Protein AF-A0A3D2RM19-F1 (afdb_monomer)

Mean predicted aligned error: 6.22 Å

Secondary structure (DSSP, 8-state):
--SS-GGGHHHHHHHHHHHHHHHHHHHHHHHHHHHHHHHHHHHHHHHHHHHHHHHHHHHHHS---PPPPPPPPPGGGTGGGGSTTSHHHHHHHHHHHHHHHHHHHHHHHHHHHHHHHH--HHHHHHHHHHHHHHHHHHHHHHHHHHHHH-SHHHHHHHHHHHHHHHHHHHHSTT-HHHHHHHHHHHHHHHHHHHHHHHHHHHHH--GGGHHHHHHHHHHHHHHHHHHHHHHHHHHHTT-TTHHHHHHHHHHHHHHHHHHHHHHHHH-

Solvent-accessible surface area (backbone atoms only — not comparable to full-atom values): 13220 Å² total; per-residue (Å²): 134,76,95,62,60,88,70,45,50,22,43,52,40,15,57,63,51,33,59,57,33,45,50,51,15,56,49,24,60,56,45,14,58,37,35,70,75,62,31,63,67,53,42,49,52,51,52,51,54,53,50,49,52,51,52,54,48,46,71,73,67,56,76,89,71,81,76,74,79,81,76,74,81,67,87,62,68,76,69,52,68,59,55,65,71,34,68,68,48,42,26,52,46,36,44,44,23,30,41,28,22,29,50,21,15,47,71,50,48,50,47,52,53,45,26,75,75,66,78,33,52,40,59,34,20,43,48,52,14,54,18,27,48,52,14,39,54,38,15,46,50,41,8,48,43,32,46,75,75,43,52,65,64,56,44,48,51,22,30,47,50,29,20,51,17,20,47,41,32,32,77,27,58,89,34,70,67,36,42,49,56,22,47,29,44,30,39,24,18,52,44,25,38,55,28,47,44,69,58,52,47,62,75,69,43,51,86,90,43,38,69,57,52,54,53,49,50,50,51,40,35,54,51,13,32,51,50,8,33,57,50,16,60,60,32,39,76,78,37,78,33,49,36,23,50,55,19,21,54,29,14,47,51,15,30,51,25,44,49,55,51,51,55,72,68,76,111

Structure (mmCIF, N/CA/C/O backbone):
data_AF-A0A3D2RM19-F1
#
_entry.id   AF-A0A3D2RM19-F1
#
loop_
_atom_site.group_PDB
_atom_site.id
_atom_site.type_symbol
_atom_site.label_atom_id
_atom_site.label_alt_id
_atom_site.label_comp_id
_atom_site.label_asym_id
_atom_site.label_entity_id
_atom_site.label_seq_id
_atom_site.pdbx_PDB_ins_code
_atom_site.Cartn_x
_atom_site.Cartn_y
_atom_site.Cartn_z
_atom_site.occupancy
_atom_site.B_iso_or_equiv
_atom_site.auth_seq_id
_atom_site.auth_comp_id
_atom_site.auth_asym_id
_atom_site.auth_atom_id
_atom_site.pdbx_PDB_model_num
ATOM 1 N N . MET A 1 1 ? -1.194 6.075 30.162 1.00 34.72 1 MET A N 1
ATOM 2 C CA . MET A 1 1 ? -0.914 7.393 29.550 1.00 34.72 1 MET A CA 1
ATOM 3 C C . MET A 1 1 ? -1.437 7.401 28.118 1.00 34.72 1 MET A C 1
ATOM 5 O O . MET A 1 1 ? -0.942 6.634 27.306 1.00 34.72 1 MET A O 1
ATOM 9 N N . ARG A 1 2 ? -2.459 8.206 27.794 1.00 44.84 2 ARG A N 1
ATOM 10 C CA . ARG A 1 2 ? -2.836 8.461 26.392 1.00 44.84 2 ARG A CA 1
ATOM 11 C C . ARG A 1 2 ? -2.028 9.670 25.929 1.00 44.84 2 ARG A C 1
ATOM 13 O O . ARG A 1 2 ? -2.387 10.786 26.271 1.00 44.84 2 ARG A O 1
ATOM 20 N N . ALA A 1 3 ? -0.931 9.442 25.208 1.00 56.91 3 ALA A N 1
ATOM 21 C CA . ALA A 1 3 ? -0.056 10.515 24.719 1.00 56.91 3 ALA A CA 1
ATOM 22 C C . ALA A 1 3 ? -0.774 11.505 23.772 1.00 56.91 3 ALA A C 1
ATOM 24 O O . ALA A 1 3 ? -0.293 12.611 23.560 1.00 56.91 3 ALA A O 1
ATOM 25 N N . VAL A 1 4 ? -1.940 11.127 23.226 1.00 63.09 4 VAL A N 1
ATOM 26 C CA . VAL A 1 4 ? -2.771 11.956 22.344 1.00 63.09 4 VAL A CA 1
ATOM 27 C C . VAL A 1 4 ? -4.253 11.763 22.688 1.00 63.09 4 VAL A C 1
ATOM 29 O O . VAL A 1 4 ? -4.698 10.647 22.973 1.00 63.09 4 VAL A O 1
ATOM 32 N N . GLY A 1 5 ? -5.033 12.849 22.662 1.00 68.19 5 GLY A N 1
ATOM 33 C CA . GLY A 1 5 ? -6.480 12.808 22.889 1.00 68.19 5 GLY A CA 1
ATOM 34 C C . GLY A 1 5 ? -7.226 11.990 21.816 1.00 68.19 5 GLY A C 1
ATOM 35 O O . GLY A 1 5 ? -6.829 12.021 20.651 1.00 68.19 5 GLY A O 1
ATOM 36 N N . PRO A 1 6 ? -8.344 11.304 22.144 1.00 67.81 6 PRO A N 1
ATOM 37 C CA . PRO A 1 6 ? -9.064 10.440 21.196 1.00 67.81 6 PRO A CA 1
ATOM 38 C C . PRO A 1 6 ? -9.511 11.120 19.891 1.00 67.81 6 PRO A C 1
ATOM 40 O O . PRO A 1 6 ? -9.674 10.455 18.873 1.00 67.81 6 PRO A O 1
ATOM 43 N N . LYS A 1 7 ? -9.687 12.446 19.917 1.00 73.94 7 LYS A N 1
ATOM 44 C CA . LYS A 1 7 ? -10.097 13.267 18.767 1.00 73.94 7 LYS A CA 1
ATOM 45 C C . LYS A 1 7 ? -8.972 13.564 17.762 1.00 73.94 7 LYS A C 1
ATOM 47 O O . LYS A 1 7 ? -9.259 14.141 16.727 1.00 73.94 7 LYS A O 1
ATOM 52 N N . LEU A 1 8 ? -7.717 13.228 18.075 1.00 81.19 8 LEU A N 1
ATOM 53 C CA . LEU A 1 8 ? -6.537 13.556 17.256 1.00 81.19 8 LEU A CA 1
ATOM 54 C C . LEU A 1 8 ? -5.748 12.314 16.818 1.00 81.19 8 LEU A C 1
ATOM 56 O O . LEU A 1 8 ? -4.616 12.417 16.344 1.00 81.19 8 LEU A O 1
ATOM 60 N N . ILE A 1 9 ? -6.311 11.120 17.011 1.00 81.31 9 ILE A N 1
ATOM 61 C CA . ILE A 1 9 ? -5.615 9.863 16.712 1.00 81.31 9 ILE A CA 1
ATOM 62 C C . ILE A 1 9 ? -5.328 9.736 15.215 1.00 81.31 9 ILE A C 1
ATOM 64 O O . ILE A 1 9 ? -4.278 9.206 14.860 1.00 81.31 9 ILE A O 1
ATOM 68 N N . GLY A 1 10 ? -6.226 10.193 14.338 1.00 75.06 10 GLY A N 1
ATOM 69 C CA . GLY A 1 10 ? -6.017 10.156 12.892 1.00 75.06 10 GLY A CA 1
ATOM 70 C C . GLY A 1 10 ? -4.828 11.016 12.481 1.00 75.06 10 GLY A C 1
ATOM 71 O O . GLY A 1 10 ? -3.917 10.531 11.814 1.00 75.06 10 GLY A O 1
ATOM 72 N N . THR A 1 11 ? -4.784 12.260 12.953 1.00 80.06 11 THR A N 1
ATOM 73 C CA . THR A 1 11 ? -3.681 13.194 12.690 1.00 80.06 11 THR A CA 1
ATOM 74 C C . THR A 1 11 ? -2.356 12.698 13.280 1.00 80.06 11 THR A C 1
ATOM 76 O O . THR A 1 11 ? -1.330 12.748 12.605 1.00 80.06 11 THR A O 1
ATOM 79 N N . ALA A 1 12 ? -2.361 12.154 14.501 1.00 80.94 12 ALA A N 1
ATOM 80 C CA . ALA A 1 12 ? -1.159 11.583 15.113 1.00 80.94 12 ALA A CA 1
ATOM 81 C C . ALA A 1 12 ? -0.652 10.340 14.363 1.00 80.94 12 ALA A C 1
ATOM 83 O O . ALA A 1 12 ? 0.550 10.196 14.149 1.00 80.94 12 ALA A O 1
ATOM 84 N N . SER A 1 13 ? -1.563 9.472 13.913 1.00 79.62 13 SER A N 1
ATOM 85 C CA . SER A 1 13 ? -1.214 8.299 13.099 1.00 79.62 13 SER A CA 1
ATOM 86 C C . SER A 1 13 ? -0.616 8.724 11.758 1.00 79.62 13 SER A C 1
ATOM 88 O O . SER A 1 13 ? 0.378 8.149 11.323 1.00 79.62 13 SER A O 1
ATOM 90 N N . ALA A 1 14 ? -1.175 9.761 11.126 1.00 77.62 14 ALA A N 1
ATOM 91 C CA . ALA A 1 14 ? -0.620 10.329 9.903 1.00 77.62 14 ALA A CA 1
ATOM 92 C C . ALA A 1 14 ? 0.796 10.880 10.134 1.00 77.62 14 ALA A C 1
ATOM 94 O O . ALA A 1 14 ? 1.700 10.552 9.374 1.00 77.62 14 ALA A O 1
ATOM 95 N N . GLY A 1 15 ? 1.013 11.635 11.217 1.00 79.38 15 GLY A N 1
ATOM 96 C CA . GLY A 1 15 ? 2.334 12.152 11.586 1.00 79.38 15 GLY A CA 1
ATOM 97 C C . GLY A 1 15 ? 3.381 11.054 11.804 1.00 79.38 15 GLY A C 1
ATOM 98 O O . GLY A 1 15 ? 4.513 11.197 11.351 1.00 79.38 15 GLY A O 1
ATOM 99 N N . TYR A 1 16 ? 2.994 9.934 12.423 1.00 79.31 16 TYR A N 1
ATOM 100 C CA . TYR A 1 16 ? 3.879 8.781 12.618 1.00 79.31 16 TYR A CA 1
ATOM 101 C C . TYR A 1 16 ? 4.357 8.174 11.289 1.00 79.31 16 TYR A C 1
ATOM 103 O O . TYR A 1 16 ? 5.550 7.939 11.108 1.00 79.31 16 TYR A O 1
ATOM 111 N N . PHE A 1 17 ? 3.450 7.958 10.331 1.00 78.88 17 PHE A N 1
ATOM 112 C CA . PHE A 1 17 ? 3.820 7.400 9.024 1.00 78.88 17 PHE A CA 1
ATOM 113 C C . PHE A 1 17 ? 4.539 8.403 8.116 1.00 78.88 17 PHE A C 1
ATOM 115 O O . PHE A 1 17 ? 5.304 7.992 7.238 1.00 78.88 17 PHE A O 1
ATOM 122 N N . LEU A 1 18 ? 4.335 9.704 8.336 1.00 82.75 18 LEU A N 1
ATOM 123 C CA . LEU A 1 18 ? 4.887 10.765 7.500 1.00 82.75 18 LEU A CA 1
ATOM 124 C C . LEU A 1 18 ? 6.417 10.743 7.463 1.00 82.75 18 LEU A C 1
ATOM 126 O O . LEU A 1 18 ? 6.997 10.883 6.391 1.00 82.75 18 LEU A O 1
ATOM 130 N N . GLY A 1 19 ? 7.064 10.535 8.616 1.00 82.31 19 GLY A N 1
ATOM 131 C CA . GLY A 1 19 ? 8.527 10.528 8.714 1.00 82.31 19 GLY A CA 1
ATOM 132 C C . GLY A 1 19 ? 9.159 9.452 7.832 1.00 82.31 19 GLY A C 1
ATOM 133 O O . GLY A 1 19 ? 10.057 9.744 7.045 1.00 82.31 19 GLY A O 1
ATOM 134 N N . A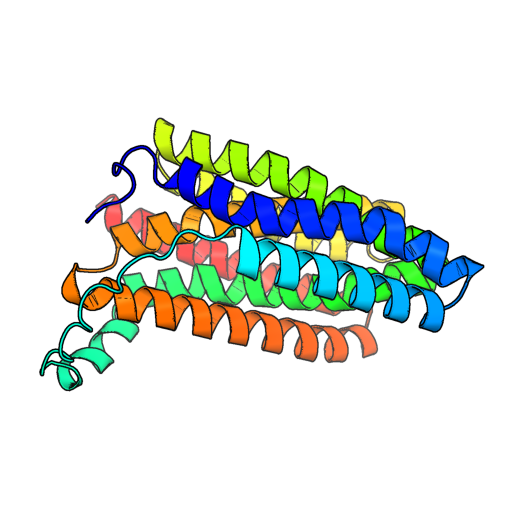SN A 1 20 ? 8.625 8.230 7.894 1.00 85.44 20 ASN A N 1
ATOM 135 C CA . ASN A 1 20 ? 9.069 7.138 7.031 1.00 85.44 20 ASN A CA 1
ATOM 136 C C . ASN A 1 20 ? 8.763 7.434 5.554 1.00 85.44 20 ASN A C 1
ATOM 138 O O . ASN A 1 20 ? 9.644 7.347 4.710 1.00 85.44 20 ASN A O 1
ATOM 142 N N . THR A 1 21 ? 7.532 7.852 5.246 1.00 88.00 21 THR A N 1
ATOM 143 C CA . THR A 1 21 ? 7.073 8.062 3.862 1.00 88.00 21 THR A CA 1
ATOM 144 C C . THR A 1 21 ? 7.868 9.170 3.154 1.00 88.00 21 THR A C 1
ATOM 146 O O . THR A 1 21 ? 8.363 8.964 2.046 1.00 88.00 21 THR A O 1
ATOM 149 N N . LEU A 1 22 ? 8.052 10.326 3.801 1.00 87.50 22 LEU A N 1
ATOM 150 C CA . LEU A 1 22 ? 8.843 11.437 3.261 1.00 87.50 22 LEU A CA 1
ATOM 151 C C . LEU A 1 22 ? 10.337 11.111 3.216 1.00 87.50 22 LEU A C 1
ATOM 153 O O . LEU A 1 22 ? 10.991 11.433 2.227 1.00 87.50 22 LEU A O 1
ATOM 157 N N . GLY A 1 23 ? 10.871 10.447 4.246 1.00 87.94 23 GLY A N 1
ATOM 158 C CA . GLY A 1 23 ? 12.267 10.013 4.265 1.00 87.94 23 GLY A CA 1
ATOM 159 C C . GLY A 1 23 ? 12.588 9.086 3.091 1.00 87.94 23 GLY A C 1
ATOM 160 O O . GLY A 1 23 ? 13.534 9.332 2.346 1.00 87.94 23 GLY A O 1
ATOM 161 N N . THR A 1 24 ? 11.747 8.074 2.857 1.00 90.25 24 THR A N 1
ATOM 162 C CA . THR A 1 24 ? 11.881 7.172 1.706 1.00 90.25 24 THR A CA 1
ATOM 163 C C . THR A 1 24 ? 11.678 7.908 0.379 1.00 90.25 24 THR A C 1
ATOM 165 O O . THR A 1 24 ? 12.421 7.666 -0.569 1.00 90.25 24 THR A O 1
ATOM 168 N N . SER A 1 25 ? 10.726 8.844 0.300 1.00 92.56 25 SER A N 1
ATOM 169 C CA . SER A 1 25 ? 10.518 9.676 -0.893 1.00 92.56 25 SER A CA 1
ATOM 170 C C . SER A 1 25 ? 11.774 10.468 -1.270 1.00 92.56 25 SER A C 1
ATOM 172 O O . SER A 1 25 ? 12.191 10.446 -2.426 1.00 92.56 25 SER A O 1
ATOM 174 N N . LEU A 1 26 ? 12.389 11.157 -0.304 1.00 90.88 26 LEU A N 1
ATOM 175 C CA . LEU A 1 26 ? 13.608 11.940 -0.522 1.00 90.88 26 LEU A CA 1
ATOM 176 C C . LEU A 1 26 ? 14.803 11.042 -0.864 1.00 90.88 26 LEU A C 1
ATOM 178 O O . LEU A 1 26 ? 15.554 11.354 -1.786 1.00 90.88 26 LEU A O 1
ATOM 182 N N . GLY A 1 27 ? 14.946 9.902 -0.182 1.00 89.88 27 GLY A N 1
ATOM 183 C CA . GLY A 1 27 ? 15.980 8.914 -0.501 1.00 89.88 27 GLY A CA 1
ATOM 184 C C . GLY A 1 27 ? 15.870 8.402 -1.940 1.00 89.88 27 GLY A C 1
ATOM 185 O O . GLY A 1 27 ? 16.869 8.327 -2.654 1.00 89.88 27 GLY A O 1
ATOM 186 N N . ASN A 1 28 ? 14.646 8.141 -2.407 1.00 92.06 28 ASN A N 1
ATOM 187 C CA . ASN A 1 28 ? 14.394 7.692 -3.773 1.00 92.06 28 ASN A CA 1
ATOM 188 C C . ASN A 1 28 ? 14.800 8.737 -4.830 1.00 92.06 28 ASN A C 1
ATOM 190 O O . ASN A 1 28 ? 15.419 8.366 -5.828 1.00 92.06 28 ASN A O 1
ATOM 194 N N . LEU A 1 29 ? 14.553 10.033 -4.597 1.00 90.56 29 LEU A N 1
ATOM 195 C CA . LEU A 1 29 ? 14.971 11.098 -5.527 1.00 90.56 29 LEU A CA 1
ATOM 196 C C . LEU A 1 29 ? 16.484 11.117 -5.773 1.00 90.56 29 LEU A C 1
ATOM 198 O O . LEU A 1 29 ? 16.923 11.411 -6.880 1.00 90.56 29 LEU A O 1
ATOM 202 N N . ILE A 1 30 ? 17.271 10.796 -4.748 1.00 89.81 30 ILE A N 1
ATOM 203 C CA . ILE A 1 30 ? 18.734 10.840 -4.813 1.00 89.81 30 ILE A CA 1
ATOM 204 C C . ILE A 1 30 ? 19.302 9.504 -5.320 1.00 89.81 30 ILE A C 1
ATOM 206 O O . ILE A 1 30 ? 20.284 9.483 -6.058 1.00 89.81 30 ILE A O 1
ATOM 210 N N . SER A 1 31 ? 18.678 8.381 -4.955 1.00 89.25 31 SER A N 1
ATOM 211 C CA . SER A 1 31 ? 19.221 7.042 -5.221 1.00 89.25 31 SER A CA 1
ATOM 212 C C . SER A 1 31 ? 19.335 6.670 -6.705 1.00 89.25 31 SER A C 1
ATOM 214 O O . SER A 1 31 ? 20.329 6.061 -7.092 1.00 89.25 31 SER A O 1
ATOM 216 N N . GLY A 1 32 ? 18.361 7.050 -7.539 1.00 87.75 32 GLY A N 1
ATOM 217 C CA . GLY A 1 32 ? 18.314 6.673 -8.959 1.00 87.75 32 GLY A CA 1
ATOM 218 C C . GLY A 1 32 ? 19.459 7.254 -9.790 1.00 87.75 32 GLY A C 1
ATOM 219 O O . GLY A 1 32 ? 20.206 6.477 -10.384 1.00 87.75 32 GLY A O 1
ATOM 220 N N . PRO A 1 33 ? 19.667 8.586 -9.782 1.00 90.50 33 PRO A N 1
ATOM 221 C CA . PRO A 1 33 ? 20.778 9.208 -10.500 1.00 90.50 33 PRO A CA 1
ATOM 222 C C . PRO A 1 33 ? 22.148 8.677 -10.067 1.00 90.50 33 PRO A C 1
ATOM 224 O O . PRO A 1 33 ? 23.031 8.492 -10.901 1.00 90.50 33 PRO A O 1
ATOM 227 N N . ILE A 1 34 ? 22.326 8.393 -8.772 1.00 90.19 34 ILE A N 1
ATOM 228 C CA . ILE A 1 34 ? 23.574 7.821 -8.251 1.00 90.19 34 ILE A CA 1
ATOM 229 C C . ILE A 1 34 ? 23.757 6.385 -8.744 1.00 90.19 34 ILE A C 1
ATOM 231 O O . ILE A 1 34 ? 24.850 6.040 -9.187 1.00 90.19 34 ILE A O 1
ATOM 235 N N . ALA A 1 35 ? 22.706 5.562 -8.716 1.00 88.81 35 ALA A N 1
ATOM 236 C CA . ALA A 1 35 ? 22.767 4.198 -9.232 1.00 88.81 35 ALA A CA 1
ATOM 237 C C . ALA A 1 35 ? 23.094 4.167 -10.734 1.00 88.81 35 ALA A C 1
ATOM 239 O O . ALA A 1 35 ? 23.938 3.375 -11.146 1.00 88.81 35 ALA A O 1
ATOM 240 N N . ASP A 1 36 ? 22.478 5.051 -11.527 1.00 87.38 36 ASP A N 1
ATOM 241 C CA . ASP A 1 36 ? 22.684 5.116 -12.978 1.00 87.38 36 ASP A CA 1
ATOM 242 C C . ASP A 1 36 ? 24.082 5.654 -13.355 1.00 87.38 36 ASP A C 1
ATOM 244 O O . ASP A 1 36 ? 24.687 5.160 -14.302 1.00 87.38 36 ASP A O 1
ATOM 248 N N . GLN A 1 37 ? 24.621 6.646 -12.629 1.00 90.94 37 GLN A N 1
ATOM 249 C CA . GLN A 1 37 ? 25.894 7.304 -12.985 1.00 90.94 37 GLN A CA 1
ATOM 250 C C . GLN A 1 37 ? 27.129 6.717 -12.288 1.00 90.94 37 GLN A C 1
ATOM 252 O O . GLN A 1 37 ? 28.209 6.682 -12.872 1.00 90.94 37 GLN A O 1
ATOM 257 N N . GLN A 1 38 ? 26.996 6.311 -11.025 1.00 90.31 38 GLN A N 1
ATOM 258 C CA . GLN A 1 38 ? 28.113 5.914 -10.153 1.00 90.31 38 GLN A CA 1
ATOM 259 C C . GLN A 1 38 ? 28.035 4.439 -9.726 1.00 90.31 38 GLN A C 1
ATOM 261 O O . GLN A 1 38 ? 28.950 3.924 -9.080 1.00 90.31 38 GLN A O 1
ATOM 266 N N . GLY A 1 39 ? 26.955 3.744 -10.093 1.00 90.00 39 GLY A N 1
ATOM 267 C CA . GLY A 1 39 ? 26.724 2.343 -9.765 1.00 90.00 39 GLY A CA 1
ATOM 268 C C . GLY A 1 39 ? 26.268 2.102 -8.322 1.00 90.00 39 GLY A C 1
ATOM 269 O O . GLY A 1 39 ? 26.284 2.974 -7.450 1.00 90.00 39 GLY A O 1
ATOM 270 N N . TYR A 1 40 ? 25.872 0.858 -8.044 1.00 91.00 40 TYR A N 1
ATOM 271 C CA . TYR A 1 40 ? 25.306 0.466 -6.747 1.00 91.00 40 TYR A CA 1
ATOM 272 C C . TYR A 1 40 ? 26.302 0.517 -5.578 1.00 91.00 40 TYR A C 1
ATOM 274 O O . TYR A 1 40 ? 25.881 0.655 -4.431 1.00 91.00 40 TYR A O 1
ATOM 282 N N . ALA A 1 41 ? 27.613 0.450 -5.839 1.00 92.44 41 ALA A N 1
ATOM 283 C CA . ALA A 1 41 ? 28.631 0.567 -4.793 1.00 92.44 41 ALA A CA 1
ATOM 284 C C . ALA A 1 41 ? 28.641 1.970 -4.158 1.00 92.44 41 ALA A C 1
ATOM 286 O O . ALA A 1 41 ? 28.675 2.089 -2.932 1.00 92.44 41 ALA A O 1
ATOM 287 N N . ALA A 1 42 ? 28.543 3.022 -4.979 1.00 90.62 42 ALA A N 1
ATOM 288 C CA . ALA A 1 42 ? 28.447 4.405 -4.512 1.00 90.62 42 ALA A CA 1
ATOM 289 C C . ALA A 1 42 ? 27.129 4.665 -3.765 1.00 90.62 42 ALA A C 1
ATOM 291 O O . ALA A 1 42 ? 27.107 5.330 -2.730 1.00 90.62 42 ALA A O 1
ATOM 292 N N . LEU A 1 43 ? 26.025 4.082 -4.246 1.00 91.62 43 LEU A N 1
ATOM 293 C CA . LEU A 1 43 ? 24.747 4.145 -3.540 1.00 91.62 43 LEU A CA 1
ATOM 294 C C . LEU A 1 43 ? 24.831 3.479 -2.154 1.00 91.62 43 LEU A C 1
ATOM 296 O O . LEU A 1 43 ? 24.348 4.035 -1.167 1.00 91.62 43 LEU A O 1
ATOM 300 N N . GLY A 1 44 ? 25.466 2.306 -2.072 1.00 91.12 44 GLY A N 1
ATOM 301 C CA . GLY A 1 44 ? 25.648 1.568 -0.823 1.00 91.12 44 GLY A CA 1
ATOM 302 C C . GLY A 1 44 ? 26.505 2.318 0.197 1.00 91.12 44 GLY A C 1
ATOM 303 O O . GLY A 1 44 ? 26.136 2.391 1.370 1.00 91.12 44 GLY A O 1
ATOM 304 N N . SER A 1 45 ? 27.613 2.929 -0.234 1.00 92.62 45 SER A N 1
ATOM 305 C CA . SER A 1 45 ? 28.472 3.716 0.660 1.00 92.62 45 SER A CA 1
ATOM 306 C C . SER A 1 45 ? 27.764 4.964 1.193 1.00 92.62 45 SER A C 1
ATOM 308 O O . SER A 1 45 ? 27.854 5.249 2.389 1.00 92.62 45 SER A O 1
ATOM 310 N N . LEU A 1 46 ? 26.987 5.658 0.354 1.00 91.00 46 LEU A N 1
ATOM 311 C CA . LEU A 1 46 ? 26.172 6.797 0.779 1.00 91.00 46 LEU A CA 1
ATOM 312 C C . LEU A 1 46 ? 25.099 6.382 1.795 1.00 91.00 46 LEU A C 1
ATOM 314 O O . LEU A 1 46 ? 24.918 7.055 2.811 1.00 91.00 46 LEU A O 1
ATOM 318 N N . ALA A 1 47 ? 24.411 5.263 1.551 1.00 90.38 47 ALA A N 1
ATOM 319 C CA . ALA A 1 47 ? 23.400 4.736 2.464 1.00 90.38 47 ALA A CA 1
ATOM 320 C C . ALA A 1 47 ? 23.999 4.365 3.832 1.00 90.38 47 ALA A C 1
ATOM 322 O O . ALA A 1 47 ? 23.406 4.675 4.870 1.00 90.38 47 ALA A O 1
ATOM 323 N N . LEU A 1 48 ? 25.190 3.756 3.847 1.00 93.38 48 LEU A N 1
ATOM 324 C CA . LEU A 1 48 ? 25.923 3.435 5.075 1.00 93.38 48 LEU A CA 1
ATOM 325 C C . LEU A 1 48 ? 26.339 4.697 5.835 1.00 93.38 48 LEU A C 1
ATOM 327 O O . LEU A 1 48 ? 26.087 4.793 7.037 1.00 93.38 48 LEU A O 1
ATOM 331 N N . ALA A 1 49 ? 26.921 5.680 5.144 1.00 92.38 49 ALA A N 1
ATOM 332 C CA . ALA A 1 49 ? 27.330 6.942 5.753 1.00 92.38 49 ALA A CA 1
ATOM 333 C C . ALA A 1 49 ? 26.131 7.695 6.353 1.00 92.38 49 ALA A C 1
ATOM 335 O O . ALA A 1 49 ? 26.169 8.098 7.516 1.00 92.38 49 ALA A O 1
ATOM 336 N N . GLY A 1 50 ? 25.035 7.819 5.596 1.00 89.62 50 GLY A N 1
ATOM 337 C CA . GLY A 1 50 ? 23.806 8.464 6.060 1.00 89.62 50 GLY A CA 1
ATOM 338 C C . GLY A 1 50 ? 23.185 7.759 7.269 1.00 89.62 50 GLY A C 1
ATOM 339 O O . GLY A 1 50 ? 22.823 8.413 8.247 1.00 89.62 50 GLY A O 1
ATOM 340 N N . SER A 1 51 ? 23.129 6.423 7.246 1.00 89.31 51 SER A N 1
ATOM 341 C CA . SER A 1 51 ? 22.631 5.628 8.378 1.00 89.31 51 SER A CA 1
ATOM 342 C C . SER A 1 51 ? 23.508 5.801 9.621 1.00 89.31 51 SER A C 1
ATOM 344 O O . SER A 1 51 ? 22.985 5.970 10.721 1.00 89.31 51 SER A O 1
ATOM 346 N N . GLY A 1 52 ? 24.834 5.827 9.456 1.00 91.81 52 GLY A N 1
ATOM 347 C CA . GLY A 1 52 ? 25.780 6.067 10.547 1.00 91.81 52 GLY A CA 1
ATOM 348 C C . GLY A 1 52 ? 25.593 7.438 11.198 1.00 91.81 52 GLY A C 1
ATOM 349 O O . GLY A 1 52 ? 25.526 7.530 12.422 1.00 91.81 52 GLY A O 1
ATOM 350 N N . ILE A 1 53 ? 25.424 8.493 10.394 1.00 92.38 53 ILE A N 1
ATOM 351 C CA . ILE A 1 53 ? 25.155 9.853 10.889 1.00 92.38 53 ILE A CA 1
ATOM 352 C C . ILE A 1 53 ? 23.851 9.893 11.693 1.00 92.38 53 ILE A C 1
ATOM 354 O O . ILE A 1 53 ? 23.821 10.479 12.774 1.00 92.38 53 ILE A O 1
ATOM 358 N N . LEU A 1 54 ? 22.787 9.246 11.207 1.00 88.75 54 LEU A N 1
ATOM 359 C CA . LEU A 1 54 ? 21.505 9.192 11.916 1.00 88.75 54 LEU A CA 1
ATOM 360 C C . LEU A 1 54 ? 21.607 8.443 13.247 1.00 88.75 54 LEU A C 1
ATOM 362 O O . LEU A 1 54 ? 21.066 8.912 14.247 1.00 88.75 54 LEU A O 1
ATOM 366 N N . VAL A 1 55 ? 22.316 7.311 13.284 1.00 90.25 55 VAL A N 1
ATOM 367 C CA . VAL A 1 55 ? 22.532 6.546 14.522 1.00 90.25 55 VAL A CA 1
ATOM 368 C C . VAL A 1 55 ? 23.332 7.368 15.531 1.00 90.25 55 VAL A C 1
ATOM 370 O O . VAL A 1 55 ? 22.915 7.486 16.681 1.00 90.25 55 VAL A O 1
ATOM 373 N N . LEU A 1 56 ? 24.437 7.989 15.111 1.00 92.19 56 LEU A N 1
ATOM 374 C CA . LEU A 1 56 ? 25.254 8.836 15.985 1.00 92.19 56 LEU A CA 1
ATOM 375 C C . LEU A 1 56 ? 24.472 10.055 16.490 1.00 92.19 56 LEU A C 1
ATOM 377 O O . LEU A 1 56 ? 24.502 10.358 17.681 1.00 92.19 56 LEU A O 1
ATOM 381 N N . GLY A 1 57 ? 23.714 10.713 15.610 1.00 90.50 57 GLY A N 1
ATOM 382 C CA . GLY A 1 57 ? 22.832 11.817 15.983 1.00 90.50 57 GLY A CA 1
ATOM 383 C C . GLY A 1 57 ? 21.754 11.388 16.980 1.00 90.50 57 GLY A C 1
ATOM 384 O O . GLY A 1 57 ? 21.494 12.103 17.944 1.00 90.50 57 GLY A O 1
ATOM 385 N N . GLY A 1 58 ? 21.176 10.197 16.801 1.00 87.75 58 GLY A N 1
ATOM 386 C CA . GLY A 1 58 ? 20.219 9.611 17.737 1.00 87.75 58 GLY A CA 1
ATOM 387 C C . GLY A 1 58 ? 20.831 9.317 19.108 1.00 87.75 58 GLY A C 1
ATOM 388 O O . GLY A 1 58 ? 20.227 9.650 20.122 1.00 87.75 58 GLY A O 1
ATOM 389 N N . LEU A 1 59 ? 22.045 8.759 19.150 1.00 88.38 59 LEU A N 1
ATOM 390 C CA . LEU A 1 59 ? 22.759 8.473 20.401 1.00 88.38 59 LEU A CA 1
ATOM 391 C C . LEU A 1 59 ? 23.078 9.740 21.207 1.00 88.38 59 LEU A C 1
ATOM 393 O O . LEU A 1 59 ? 23.065 9.696 22.434 1.00 88.38 59 LEU A O 1
ATOM 397 N N . ILE A 1 60 ? 23.355 10.856 20.530 1.00 90.94 60 ILE A N 1
ATOM 398 C CA . ILE A 1 60 ? 23.692 12.133 21.174 1.00 90.94 60 ILE A CA 1
ATOM 399 C C . ILE A 1 60 ? 22.427 12.924 21.544 1.00 90.94 60 ILE A C 1
ATOM 401 O O . ILE A 1 60 ? 22.388 13.584 22.579 1.00 90.94 60 ILE A O 1
ATOM 405 N N . GLY A 1 61 ? 21.404 12.888 20.687 1.00 86.25 61 GLY A N 1
ATOM 406 C CA . GLY A 1 61 ? 20.241 13.771 20.774 1.00 86.25 61 GLY A CA 1
ATOM 407 C C . GLY A 1 61 ? 19.014 13.190 21.476 1.00 86.25 61 GLY A C 1
ATOM 408 O O . GLY A 1 61 ? 18.125 13.960 21.841 1.00 86.25 61 GLY A O 1
ATOM 409 N N . LEU A 1 62 ? 18.915 11.865 21.657 1.00 84.38 62 LEU A N 1
ATOM 410 C CA . LEU A 1 62 ? 17.742 11.269 22.299 1.00 84.38 62 LEU A CA 1
ATOM 411 C C . LEU A 1 62 ? 17.795 11.456 23.824 1.00 84.38 62 LEU A C 1
ATOM 413 O O . LEU A 1 62 ? 18.723 10.966 24.473 1.00 84.38 62 LEU A O 1
ATOM 417 N N . PRO A 1 63 ? 16.792 12.120 24.428 1.00 83.50 63 PRO A N 1
ATOM 418 C CA . PRO A 1 63 ? 16.727 12.264 25.872 1.00 83.50 63 PRO A CA 1
ATOM 419 C C . PRO A 1 63 ? 16.556 10.895 26.535 1.00 83.50 63 PRO A C 1
ATOM 421 O O . PRO A 1 63 ? 15.828 10.029 26.045 1.00 83.50 63 PRO A O 1
ATOM 424 N N . HIS A 1 64 ? 17.211 10.712 27.680 1.00 77.50 64 HIS A N 1
ATOM 425 C CA . HIS A 1 64 ? 17.117 9.482 28.457 1.00 77.50 64 HIS A CA 1
ATOM 426 C C . HIS A 1 64 ? 15.711 9.367 29.068 1.00 77.50 64 HIS A C 1
ATOM 428 O O . HIS A 1 64 ? 15.403 9.986 30.086 1.00 77.50 64 HIS A O 1
ATOM 434 N N . VAL A 1 65 ? 14.827 8.601 28.428 1.00 74.00 65 VAL A N 1
ATOM 435 C CA . VAL A 1 65 ? 13.492 8.311 28.960 1.00 74.00 65 VAL A CA 1
ATOM 436 C C . VAL A 1 65 ? 13.602 7.082 29.854 1.00 74.00 65 VAL A C 1
ATOM 438 O O . VAL A 1 65 ? 13.901 5.989 29.376 1.00 74.00 65 VAL A O 1
ATOM 441 N N . GLN A 1 66 ? 13.362 7.246 31.157 1.00 64.88 66 GLN A N 1
ATOM 442 C CA . GLN A 1 66 ? 13.249 6.108 32.071 1.00 64.88 66 GLN A CA 1
ATOM 443 C C . GLN A 1 66 ? 12.105 5.202 31.599 1.00 64.88 66 GLN A C 1
ATOM 445 O O . GLN A 1 66 ? 10.957 5.640 31.477 1.00 64.88 66 GLN A O 1
ATOM 450 N N . GLY A 1 67 ? 12.427 3.942 31.302 1.0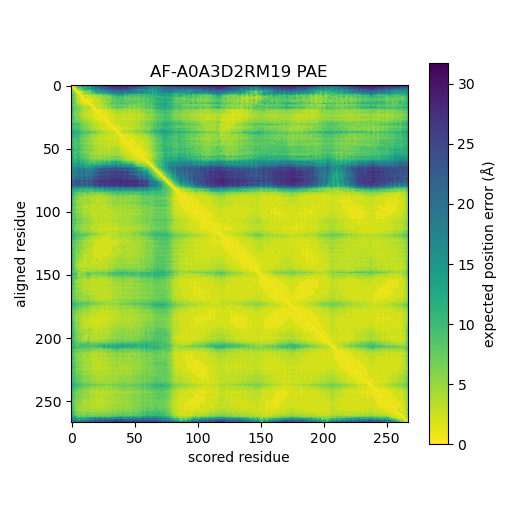0 57.88 67 GLY A N 1
ATOM 451 C CA . GLY A 1 67 ? 11.433 2.949 30.916 1.00 57.88 67 GLY A CA 1
ATOM 452 C C . GLY A 1 67 ? 10.397 2.790 32.024 1.00 57.88 67 GLY A C 1
ATOM 453 O O . GLY A 1 67 ? 10.749 2.590 33.186 1.00 57.88 67 GLY A O 1
ATOM 454 N N . SER A 1 68 ? 9.112 2.877 31.678 1.00 59.97 68 SER A N 1
ATOM 455 C CA . SER A 1 68 ? 8.072 2.425 32.603 1.00 59.97 68 SER A CA 1
ATOM 456 C C . SER A 1 68 ? 8.297 0.938 32.896 1.00 59.97 68 SER A C 1
ATOM 458 O O . SER A 1 68 ? 8.583 0.194 31.953 1.00 59.97 68 SER A O 1
ATOM 460 N N . PRO A 1 69 ? 8.190 0.495 34.163 1.00 55.78 69 PRO A N 1
ATOM 461 C CA . PRO A 1 69 ? 8.388 -0.903 34.513 1.00 55.78 69 PRO A CA 1
ATOM 462 C C . PRO A 1 69 ? 7.521 -1.796 33.625 1.00 55.78 69 PRO A C 1
ATOM 464 O O . PRO A 1 69 ? 6.344 -1.498 33.399 1.00 55.78 69 PRO A O 1
ATOM 467 N N . ALA A 1 70 ? 8.127 -2.861 33.092 1.00 56.16 70 ALA A N 1
ATOM 468 C CA . ALA A 1 70 ? 7.438 -3.840 32.266 1.00 56.16 70 ALA A CA 1
ATOM 469 C C . ALA A 1 70 ? 6.191 -4.322 33.016 1.00 56.16 70 ALA A C 1
ATOM 471 O O . ALA A 1 70 ? 6.295 -4.851 34.123 1.00 56.16 70 ALA A O 1
ATOM 472 N N . GLN A 1 71 ? 5.009 -4.094 32.441 1.00 58.03 71 GLN A N 1
ATOM 473 C CA . GLN A 1 71 ? 3.780 -4.638 33.004 1.00 58.03 71 GLN A CA 1
ATOM 474 C C . GLN A 1 71 ? 3.894 -6.160 32.996 1.00 58.03 71 GLN A C 1
ATOM 476 O O . GLN A 1 71 ? 4.154 -6.762 31.952 1.00 58.03 71 GLN A O 1
ATOM 481 N N . SER A 1 72 ? 3.726 -6.765 34.170 1.00 52.59 72 SER A N 1
ATOM 482 C CA . SER A 1 72 ? 3.708 -8.212 34.343 1.00 52.59 72 SER A CA 1
ATOM 483 C C . SER A 1 72 ? 2.713 -8.827 33.352 1.00 52.59 72 SER A C 1
ATOM 485 O O . SER A 1 72 ? 1.605 -8.296 33.221 1.00 52.59 72 SER A O 1
ATOM 487 N N . PRO A 1 73 ? 3.066 -9.916 32.647 1.00 55.66 73 PRO A N 1
ATOM 488 C CA . PRO A 1 73 ? 2.130 -10.573 31.745 1.00 55.66 73 PRO A CA 1
ATOM 489 C C . PRO A 1 73 ? 0.859 -10.938 32.520 1.00 55.66 73 PRO A C 1
ATOM 491 O O . PRO A 1 73 ? 0.924 -11.619 33.544 1.00 55.66 73 PRO A O 1
ATOM 494 N N . SER A 1 74 ? -0.297 -10.446 32.063 1.00 56.34 74 SER A N 1
ATOM 495 C CA . SER A 1 74 ? -1.575 -10.798 32.681 1.00 56.34 74 SER A CA 1
ATOM 496 C C . SER A 1 74 ? -1.787 -12.316 32.562 1.00 56.34 74 SER A C 1
ATOM 498 O O . SER A 1 74 ? -1.566 -12.846 31.468 1.00 56.34 74 SER A O 1
ATOM 500 N N . PRO A 1 75 ? -2.275 -13.011 33.603 1.00 54.06 75 PRO A N 1
ATOM 501 C CA . PRO A 1 75 ? -2.479 -14.465 33.582 1.00 54.06 75 PRO A CA 1
ATOM 502 C C . PRO A 1 75 ? -3.453 -14.965 32.495 1.00 54.06 75 PRO A C 1
ATOM 504 O O . PRO A 1 75 ? -3.477 -16.150 32.185 1.00 54.06 75 PRO A O 1
ATOM 507 N N . ASP A 1 76 ? -4.239 -14.081 31.871 1.00 52.75 76 ASP A N 1
ATOM 508 C CA . ASP A 1 76 ? -5.272 -14.411 30.876 1.00 52.75 76 ASP A CA 1
ATOM 509 C C . ASP A 1 76 ? -4.743 -14.680 29.443 1.00 52.75 76 ASP A C 1
ATOM 511 O O . ASP A 1 76 ? -5.473 -14.547 28.454 1.00 52.75 76 ASP A O 1
ATOM 515 N N . ALA A 1 77 ? -3.489 -15.124 29.295 1.00 52.25 77 ALA A N 1
ATOM 516 C CA . ALA A 1 77 ? -2.925 -15.547 28.005 1.00 52.25 77 ALA A CA 1
ATOM 517 C C . ALA A 1 77 ? -3.728 -16.689 27.338 1.00 52.25 77 ALA A C 1
ATOM 519 O O . ALA A 1 77 ? -3.682 -16.858 26.119 1.00 52.25 77 ALA A O 1
ATOM 520 N N . GLU A 1 78 ? -4.533 -17.422 28.109 1.00 48.47 78 GLU A N 1
ATOM 521 C CA . GLU A 1 78 ? -5.334 -18.556 27.641 1.00 48.47 78 GLU A CA 1
ATOM 522 C C . GLU A 1 78 ? -6.714 -18.151 27.075 1.00 48.47 78 GLU A C 1
ATOM 524 O O . GLU A 1 78 ? -7.178 -18.724 26.088 1.00 48.47 78 GLU A O 1
ATOM 529 N N . LYS A 1 79 ? -7.336 -17.063 27.569 1.00 52.88 79 LYS A N 1
ATOM 530 C CA . LYS A 1 79 ? -8.556 -16.475 26.952 1.00 52.88 79 LYS A CA 1
ATOM 531 C C . LYS A 1 79 ? -8.268 -15.779 25.614 1.00 52.88 79 LYS A C 1
ATOM 533 O O . LYS A 1 79 ? -9.173 -15.428 24.856 1.00 52.88 79 LYS A O 1
ATOM 538 N N . SER A 1 80 ? -6.986 -15.626 25.310 1.00 55.50 80 SER A N 1
ATOM 539 C CA . SER A 1 80 ? -6.413 -14.855 24.218 1.00 55.50 80 SER A CA 1
ATOM 540 C C . SER A 1 80 ? -6.638 -15.469 22.826 1.00 55.50 80 SER A C 1
ATOM 542 O O . SER A 1 80 ? -6.619 -14.743 21.829 1.00 55.50 80 SER A O 1
ATOM 544 N N . THR A 1 81 ? -6.856 -16.782 22.700 1.00 61.72 81 THR A N 1
ATOM 545 C CA . THR A 1 81 ? -7.091 -17.434 21.392 1.00 61.72 81 THR A CA 1
ATOM 546 C C . THR A 1 81 ? -8.456 -17.092 20.806 1.00 61.72 81 THR A C 1
ATOM 548 O O . THR A 1 81 ? -8.593 -17.038 19.592 1.00 61.72 81 THR A O 1
ATOM 551 N N . ARG A 1 82 ? -9.458 -16.771 21.636 1.00 72.62 82 ARG A N 1
ATOM 552 C CA . ARG A 1 82 ? -10.807 -16.408 21.167 1.00 72.62 82 ARG A CA 1
ATOM 553 C C . ARG A 1 82 ? -10.880 -15.021 20.525 1.00 72.62 82 ARG A C 1
ATOM 555 O O . ARG A 1 82 ? -11.813 -14.766 19.770 1.00 72.62 82 ARG A O 1
ATOM 562 N N . LEU A 1 83 ? -9.895 -14.150 20.772 1.00 83.06 83 LEU A N 1
ATOM 563 C CA . LEU A 1 83 ? -9.846 -12.798 20.207 1.00 83.06 83 LEU A CA 1
ATOM 564 C C . LEU A 1 83 ? -9.842 -12.816 18.675 1.00 83.06 83 LEU A C 1
ATOM 566 O O . LEU A 1 83 ? -10.616 -12.092 18.055 1.00 83.06 83 LEU A O 1
ATOM 570 N N . ILE A 1 84 ? -8.995 -13.657 18.073 1.00 84.31 84 ILE A N 1
ATOM 571 C CA . ILE A 1 84 ? -8.842 -13.719 16.612 1.00 84.31 84 ILE A CA 1
ATOM 572 C C . ILE A 1 84 ? -10.075 -14.291 15.917 1.00 84.31 84 ILE A C 1
ATOM 574 O O . ILE A 1 84 ? -10.273 -14.019 14.745 1.00 84.31 84 ILE A O 1
ATOM 578 N N . TRP A 1 85 ? -10.920 -15.035 16.634 1.00 86.06 85 TRP A N 1
ATOM 579 C CA . TRP A 1 85 ? -12.148 -15.624 16.096 1.00 86.06 85 TRP A CA 1
ATOM 580 C C . TRP A 1 85 ? -13.353 -14.688 16.188 1.00 86.06 85 TRP A C 1
ATOM 582 O O . TRP A 1 85 ? -14.431 -15.011 15.687 1.00 86.06 85 TRP A O 1
ATOM 592 N N . ARG A 1 86 ? -13.206 -13.517 16.818 1.00 91.06 86 ARG A N 1
ATOM 593 C CA . ARG A 1 86 ? -14.279 -12.526 16.836 1.00 91.06 86 ARG A CA 1
ATOM 594 C C . ARG A 1 86 ? -14.481 -11.966 15.434 1.00 91.06 86 ARG A C 1
ATOM 596 O O . ARG A 1 86 ? -13.535 -11.538 14.778 1.00 91.06 86 ARG A O 1
ATOM 603 N N . ARG A 1 87 ? -15.739 -11.917 14.996 1.00 92.19 87 ARG A N 1
ATOM 604 C CA . ARG A 1 87 ? -16.112 -11.458 13.651 1.00 92.19 87 ARG A CA 1
ATOM 605 C C . ARG A 1 87 ? -15.583 -10.055 13.336 1.00 92.19 87 ARG A C 1
ATOM 607 O O . ARG A 1 87 ? -15.116 -9.826 12.229 1.00 92.19 87 ARG A O 1
ATOM 614 N N . ASP A 1 88 ? -15.632 -9.130 14.291 1.00 92.62 88 ASP A N 1
ATOM 615 C CA . ASP A 1 88 ? -15.128 -7.764 14.114 1.00 92.62 88 ASP A CA 1
ATOM 616 C C . ASP A 1 88 ? -13.601 -7.712 13.948 1.00 92.62 88 ASP A C 1
ATOM 618 O O . ASP A 1 88 ? -13.096 -6.974 13.102 1.00 92.62 88 ASP A O 1
ATOM 622 N N . VAL A 1 89 ? -12.876 -8.546 14.696 1.00 93.94 89 VAL A N 1
ATOM 623 C CA . VAL A 1 89 ? -11.426 -8.719 14.548 1.00 93.94 89 VAL A CA 1
ATOM 624 C C . VAL A 1 89 ? -11.088 -9.352 13.203 1.00 93.94 89 VAL A C 1
ATOM 626 O O . VAL A 1 89 ? -10.249 -8.811 12.496 1.00 93.94 89 VAL A O 1
ATOM 629 N N . LEU A 1 90 ? -11.767 -10.429 12.799 1.00 94.75 90 LEU A N 1
ATOM 630 C CA . LEU A 1 90 ? -11.544 -11.075 11.499 1.00 94.75 90 LEU A CA 1
ATOM 631 C C . LEU A 1 90 ? -11.752 -10.109 10.329 1.00 94.75 90 LEU A C 1
ATOM 633 O O . LEU A 1 90 ? -10.941 -10.081 9.409 1.00 94.75 90 LEU A O 1
ATOM 637 N N . LEU A 1 91 ? -12.799 -9.282 10.378 1.00 95.56 91 LEU A N 1
ATOM 638 C CA . LEU A 1 91 ? -13.050 -8.273 9.349 1.00 95.56 91 LEU A CA 1
ATOM 639 C C . LEU A 1 91 ? -11.967 -7.186 9.342 1.00 95.56 91 LEU A C 1
ATOM 641 O O . LEU A 1 91 ? -11.510 -6.811 8.267 1.00 95.56 91 LEU A O 1
ATOM 645 N N . LEU A 1 92 ? -11.502 -6.720 10.510 1.00 95.69 92 LEU A N 1
ATOM 646 C CA . LEU A 1 92 ? -10.356 -5.804 10.594 1.00 95.69 92 LEU A CA 1
ATOM 647 C C . LEU A 1 92 ? -9.091 -6.431 10.005 1.00 95.69 92 LEU A C 1
ATOM 649 O O . LEU A 1 92 ? -8.385 -5.778 9.236 1.00 95.69 92 LEU A O 1
ATOM 653 N N . LEU A 1 93 ? -8.803 -7.687 10.349 1.00 96.00 93 LEU A N 1
ATOM 654 C CA . LEU A 1 93 ? -7.647 -8.403 9.821 1.00 96.00 93 LEU A CA 1
ATOM 655 C C . LEU A 1 93 ? -7.774 -8.610 8.308 1.00 96.00 93 LEU A C 1
ATOM 657 O O . LEU A 1 93 ? -6.772 -8.482 7.618 1.00 96.00 93 LEU A O 1
ATOM 661 N N . GLY A 1 94 ? -8.982 -8.823 7.778 1.00 96.62 94 GLY A N 1
ATOM 662 C CA . GLY A 1 94 ? -9.255 -8.856 6.338 1.00 96.62 94 GLY A CA 1
ATOM 663 C C . GLY A 1 94 ? -8.970 -7.519 5.647 1.00 96.62 94 GLY A C 1
ATOM 664 O O . GLY A 1 94 ? -8.240 -7.490 4.658 1.00 96.62 94 GLY A O 1
ATOM 665 N N . ILE A 1 95 ? -9.454 -6.405 6.216 1.00 96.62 95 ILE A N 1
ATOM 666 C CA . ILE A 1 95 ? -9.157 -5.037 5.741 1.00 96.62 95 ILE A CA 1
ATOM 667 C C . ILE A 1 95 ? -7.648 -4.767 5.758 1.00 96.62 95 ILE A C 1
ATOM 669 O O . ILE A 1 95 ? -7.146 -4.026 4.920 1.00 96.62 95 ILE A O 1
ATOM 673 N N . ARG A 1 96 ? -6.908 -5.350 6.708 1.00 96.75 96 ARG A N 1
ATOM 674 C CA . ARG A 1 96 ? -5.454 -5.197 6.776 1.00 96.75 96 ARG A CA 1
ATOM 675 C C . ARG A 1 96 ? -4.732 -6.097 5.779 1.00 96.75 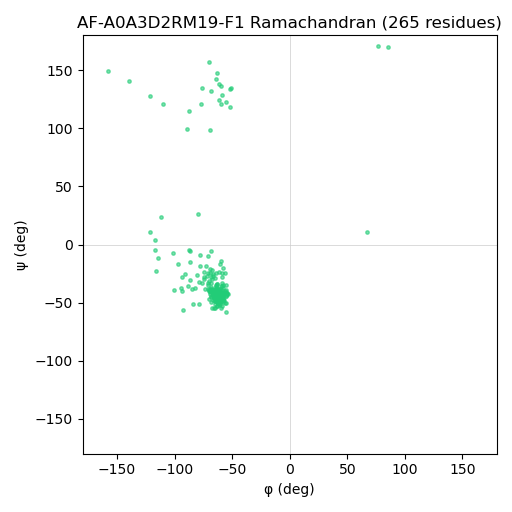96 ARG A C 1
ATOM 677 O O . ARG A 1 96 ? -3.870 -5.610 5.062 1.00 96.75 96 ARG A O 1
ATOM 684 N N . TYR A 1 97 ? -5.040 -7.387 5.757 1.00 98.19 97 TYR A N 1
ATOM 685 C CA . TYR A 1 97 ? -4.307 -8.400 5.001 1.00 98.19 97 TYR A CA 1
ATOM 686 C C . TYR A 1 97 ? -4.453 -8.212 3.495 1.00 98.19 97 TYR A C 1
ATOM 688 O O . TYR A 1 97 ? -3.457 -8.096 2.788 1.00 98.19 97 TYR A O 1
ATOM 696 N N . LEU A 1 98 ? -5.696 -8.158 3.015 1.00 98.19 98 LEU A N 1
ATOM 697 C CA . LEU A 1 98 ? -6.009 -8.301 1.597 1.00 98.19 98 LEU A CA 1
ATOM 698 C C . LEU A 1 98 ? -5.435 -7.154 0.742 1.00 98.19 98 LEU A C 1
ATOM 700 O O . LEU A 1 98 ? -4.726 -7.452 -0.220 1.00 98.19 98 LEU A O 1
ATOM 704 N N . PRO A 1 99 ? -5.613 -5.864 1.098 1.00 97.62 99 PRO A N 1
ATOM 705 C CA . PRO A 1 99 ? -4.980 -4.774 0.354 1.00 97.62 99 PRO A CA 1
ATOM 706 C C . PRO A 1 99 ? -3.460 -4.784 0.509 1.00 97.62 99 PRO A C 1
ATOM 708 O O . PRO A 1 99 ? -2.737 -4.416 -0.408 1.00 97.62 99 PRO A O 1
ATOM 711 N N . THR A 1 100 ? -2.943 -5.275 1.641 1.00 98.00 100 THR A N 1
ATOM 712 C CA . THR A 1 100 ? -1.493 -5.389 1.834 1.00 98.00 100 THR A CA 1
ATOM 713 C C . THR A 1 100 ? -0.879 -6.451 0.919 1.00 98.00 100 THR A C 1
ATOM 715 O O . THR A 1 100 ? 0.236 -6.254 0.448 1.00 98.00 100 THR A O 1
ATOM 718 N N . CYS A 1 101 ? -1.589 -7.541 0.607 1.00 98.12 101 CYS A N 1
ATOM 719 C CA . CYS A 1 101 ? -1.151 -8.488 -0.423 1.00 98.12 101 CYS A CA 1
ATOM 720 C C . CYS A 1 101 ? -1.025 -7.807 -1.790 1.00 98.12 101 CYS A C 1
ATOM 722 O O . CYS A 1 101 ? -0.022 -7.982 -2.478 1.00 98.12 101 CYS A O 1
ATOM 724 N N . TYR A 1 102 ? -2.009 -6.991 -2.169 1.00 98.25 102 TYR A N 1
ATOM 725 C CA . TYR A 1 102 ? -1.933 -6.210 -3.401 1.00 98.25 102 TYR A CA 1
ATOM 726 C C . TYR A 1 102 ? -0.762 -5.219 -3.375 1.00 98.25 102 TYR A C 1
ATOM 728 O O . TYR A 1 102 ? 0.066 -5.228 -4.283 1.00 98.25 102 TYR A O 1
ATOM 736 N N . TRP A 1 103 ? -0.632 -4.422 -2.312 1.00 97.38 103 TRP A N 1
ATOM 737 C CA . TRP A 1 103 ? 0.467 -3.471 -2.172 1.00 97.38 103 TRP A CA 1
ATOM 738 C C . TRP A 1 103 ? 1.836 -4.161 -2.205 1.00 97.38 103 TRP A C 1
ATOM 740 O O . TRP A 1 103 ? 2.737 -3.691 -2.891 1.00 97.38 103 TRP A O 1
ATOM 750 N N . GLY A 1 104 ? 1.984 -5.315 -1.548 1.00 96.94 104 GLY A N 1
ATOM 751 C CA . GLY A 1 104 ? 3.197 -6.129 -1.611 1.00 96.94 104 GLY A CA 1
ATOM 752 C C . GLY A 1 104 ? 3.550 -6.540 -3.044 1.00 96.94 104 GLY A C 1
ATOM 753 O O . GLY A 1 104 ? 4.701 -6.397 -3.453 1.00 96.94 104 GLY A O 1
ATOM 754 N N . ALA A 1 105 ? 2.562 -6.969 -3.835 1.00 97.25 105 ALA A N 1
ATOM 755 C CA . ALA A 1 105 ? 2.768 -7.270 -5.250 1.00 97.25 105 ALA A CA 1
ATOM 756 C C . ALA A 1 105 ? 3.182 -6.018 -6.040 1.00 97.25 105 ALA A C 1
ATOM 758 O O . ALA A 1 105 ? 4.160 -6.061 -6.782 1.00 97.25 105 ALA A O 1
ATOM 759 N N . VAL A 1 106 ? 2.504 -4.883 -5.832 1.00 96.75 106 VAL A N 1
ATOM 760 C CA . 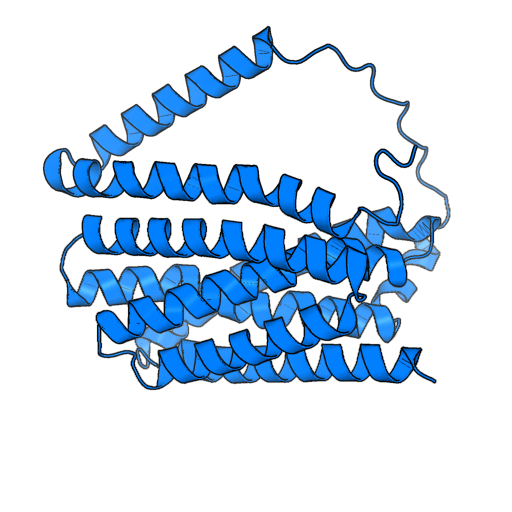VAL A 1 106 ? 2.830 -3.599 -6.478 1.00 96.75 106 VAL A CA 1
ATOM 761 C C . VAL A 1 106 ? 4.258 -3.157 -6.158 1.00 96.75 106 VAL A C 1
ATOM 763 O O . VAL A 1 106 ? 4.979 -2.750 -7.067 1.00 96.75 106 VAL A O 1
ATOM 766 N N . THR A 1 107 ? 4.706 -3.279 -4.904 1.00 94.25 107 THR A N 1
ATOM 767 C CA . THR A 1 107 ? 6.059 -2.855 -4.501 1.00 94.25 107 THR A CA 1
ATOM 768 C C . THR A 1 107 ? 7.178 -3.637 -5.180 1.00 94.25 107 THR A C 1
ATOM 770 O O . THR A 1 107 ? 8.275 -3.104 -5.318 1.00 94.25 107 THR A O 1
ATOM 773 N N . LEU A 1 108 ? 6.909 -4.864 -5.633 1.00 94.94 108 LEU A N 1
ATOM 774 C CA . LEU A 1 108 ? 7.862 -5.672 -6.391 1.00 94.94 108 LEU A CA 1
ATOM 775 C C . LEU A 1 108 ? 7.691 -5.482 -7.900 1.00 94.94 108 LEU A C 1
ATOM 777 O O . LEU A 1 108 ? 8.633 -5.146 -8.613 1.00 94.94 108 LEU A O 1
ATOM 781 N N . VAL A 1 109 ? 6.477 -5.736 -8.388 1.00 96.62 109 VAL A N 1
ATOM 782 C CA . VAL A 1 109 ? 6.176 -5.874 -9.814 1.00 96.62 109 VAL A CA 1
ATOM 783 C C . VAL A 1 109 ? 6.304 -4.533 -10.521 1.00 96.62 109 VAL A C 1
ATOM 785 O O . VAL A 1 109 ? 6.856 -4.458 -11.616 1.00 96.62 109 VAL A O 1
ATOM 788 N N . LEU A 1 110 ? 5.830 -3.454 -9.899 1.00 96.25 110 LEU A N 1
ATOM 789 C CA . LEU A 1 110 ? 5.728 -2.164 -10.567 1.00 96.25 110 LEU A CA 1
ATOM 790 C C . LEU A 1 110 ? 7.102 -1.539 -10.880 1.00 96.25 110 LEU A C 1
ATOM 792 O O . LEU A 1 110 ? 7.307 -1.147 -12.031 1.00 96.25 110 LEU A O 1
ATOM 796 N N . PRO A 1 111 ? 8.083 -1.528 -9.950 1.00 95.25 111 PRO A N 1
ATOM 797 C CA . PRO A 1 111 ? 9.467 -1.177 -10.273 1.00 95.25 111 PRO A CA 1
ATOM 798 C C . PRO A 1 111 ? 10.057 -1.996 -11.425 1.00 95.25 111 PRO A C 1
ATOM 800 O O . PRO A 1 111 ? 10.695 -1.431 -12.312 1.00 95.25 111 PRO A O 1
ATOM 803 N N . VAL A 1 112 ? 9.813 -3.311 -11.448 1.00 94.69 112 VAL A N 1
ATOM 804 C CA . VAL A 1 112 ? 10.326 -4.207 -12.495 1.00 94.69 112 VAL A CA 1
ATOM 805 C C . VAL A 1 112 ? 9.722 -3.871 -13.857 1.00 94.69 112 VAL A C 1
ATOM 807 O O . VAL A 1 112 ? 10.458 -3.793 -14.839 1.00 94.69 112 VAL A O 1
ATOM 810 N N . L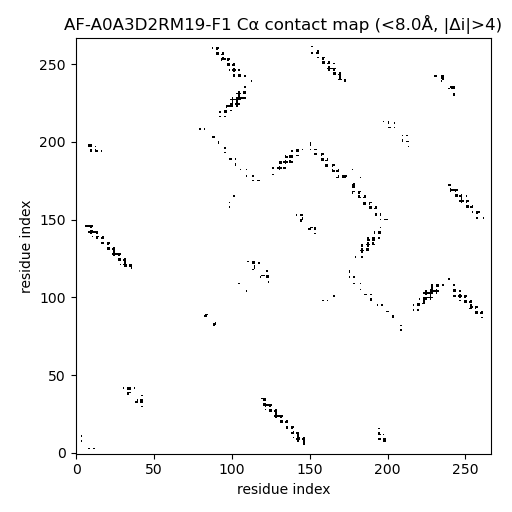EU A 1 113 ? 8.410 -3.636 -13.939 1.00 95.88 113 LEU A N 1
ATOM 811 C CA . LEU A 1 113 ? 7.750 -3.270 -15.197 1.00 95.88 113 LEU A CA 1
ATOM 812 C C . LEU A 1 113 ? 8.218 -1.907 -15.714 1.00 95.88 113 LEU A C 1
ATOM 814 O O . LEU A 1 113 ? 8.514 -1.775 -16.901 1.00 95.88 113 LEU A O 1
ATOM 818 N N . ILE A 1 114 ? 8.354 -0.915 -14.829 1.00 96.88 114 ILE A N 1
ATOM 819 C CA . ILE A 1 114 ? 8.875 0.408 -15.196 1.00 96.88 114 ILE A CA 1
ATOM 820 C C . ILE A 1 114 ? 10.316 0.289 -15.701 1.00 96.88 114 ILE A C 1
ATOM 822 O O . ILE A 1 114 ? 10.641 0.844 -16.751 1.00 96.88 114 ILE A O 1
ATOM 826 N N . TYR A 1 115 ? 11.174 -0.461 -15.003 1.00 95.50 115 TYR A N 1
ATOM 827 C CA . TYR A 1 115 ? 12.554 -0.672 -15.434 1.00 95.50 115 TYR A CA 1
ATOM 828 C C . TYR A 1 115 ? 12.625 -1.393 -16.782 1.00 95.50 115 TYR A C 1
ATOM 830 O O . TYR A 1 115 ? 13.330 -0.941 -17.675 1.00 95.50 115 TYR A O 1
ATOM 838 N N . ARG A 1 116 ? 11.853 -2.470 -16.977 1.00 94.25 116 ARG A N 1
ATOM 839 C CA . ARG A 1 116 ? 11.805 -3.204 -18.254 1.00 94.25 116 ARG A CA 1
ATOM 840 C C . ARG A 1 116 ? 11.359 -2.320 -19.421 1.00 94.25 116 ARG A C 1
ATOM 842 O O . ARG A 1 116 ? 11.859 -2.492 -20.525 1.00 94.25 116 ARG A O 1
ATOM 849 N N . ALA A 1 117 ? 10.444 -1.382 -19.180 1.00 94.69 117 ALA A N 1
ATOM 850 C CA . ALA A 1 117 ? 9.941 -0.478 -20.210 1.00 94.69 117 ALA A CA 1
ATOM 851 C C . ALA A 1 117 ? 10.869 0.716 -20.505 1.00 94.69 117 ALA A C 1
ATOM 853 O O . ALA A 1 117 ? 10.813 1.265 -21.602 1.00 94.69 117 ALA A O 1
ATOM 854 N N . THR A 1 118 ? 11.691 1.148 -19.541 1.00 95.38 118 THR A N 1
ATOM 855 C CA . THR A 1 118 ? 12.474 2.400 -19.642 1.00 95.38 118 THR A CA 1
ATOM 856 C C . THR A 1 118 ? 13.989 2.206 -19.648 1.00 95.38 118 THR A C 1
ATOM 858 O O . THR A 1 118 ? 14.709 3.091 -20.101 1.00 95.38 118 THR A O 1
ATOM 861 N N . GLY A 1 119 ? 14.491 1.090 -19.117 1.00 93.50 119 GLY A N 1
ATOM 862 C CA . GLY A 1 119 ? 15.916 0.826 -18.909 1.00 93.50 119 GLY A CA 1
ATOM 863 C C . GLY A 1 119 ? 16.595 1.715 -17.857 1.00 93.50 119 GLY A C 1
ATOM 864 O O . GLY A 1 119 ? 17.820 1.707 -17.777 1.00 93.50 119 GLY A O 1
ATOM 865 N N . SER A 1 120 ? 15.845 2.494 -17.066 1.00 92.44 120 SER A N 1
ATOM 866 C CA . SER A 1 120 ? 16.400 3.519 -16.166 1.00 92.44 120 SER A CA 1
ATOM 867 C C . SER A 1 120 ? 16.029 3.279 -14.703 1.00 92.44 120 SER A C 1
ATOM 869 O O . SER A 1 120 ? 14.845 3.185 -14.366 1.00 92.44 120 SER A O 1
ATOM 871 N N . ASN A 1 121 ? 17.024 3.264 -13.803 1.00 92.31 121 ASN A N 1
ATOM 872 C CA . ASN A 1 121 ? 16.742 3.266 -12.364 1.00 92.31 121 ASN A CA 1
ATOM 873 C C . ASN A 1 121 ? 16.150 4.608 -11.935 1.00 92.31 121 ASN A C 1
ATOM 875 O O . ASN A 1 121 ? 15.238 4.637 -11.114 1.00 92.31 121 ASN A O 1
ATOM 879 N N . THR A 1 122 ? 16.602 5.715 -12.530 1.00 93.12 122 THR A N 1
ATOM 880 C CA . THR A 1 122 ? 16.041 7.048 -12.273 1.00 93.12 122 THR A CA 1
ATOM 881 C C . THR A 1 122 ? 14.535 7.098 -12.523 1.00 93.12 122 THR A C 1
ATOM 883 O O . THR A 1 122 ? 13.819 7.704 -11.727 1.00 93.12 122 THR A O 1
ATOM 886 N N . ALA A 1 123 ? 14.012 6.428 -13.556 1.00 93.88 123 ALA A N 1
ATOM 887 C CA . ALA A 1 123 ? 12.566 6.341 -13.769 1.00 93.88 123 ALA A CA 1
ATOM 888 C C . ALA A 1 123 ? 11.865 5.648 -12.583 1.00 93.88 123 ALA A C 1
ATOM 890 O O . ALA A 1 123 ? 10.954 6.211 -11.973 1.00 93.88 123 ALA A O 1
ATOM 891 N N . VAL A 1 124 ? 12.356 4.475 -12.179 1.00 95.56 124 VAL A N 1
ATOM 892 C CA . VAL A 1 124 ? 11.816 3.688 -11.056 1.00 95.56 124 VAL A CA 1
ATOM 893 C C . VAL A 1 124 ? 11.839 4.458 -9.733 1.00 95.56 124 VAL A C 1
ATOM 895 O O . VAL A 1 1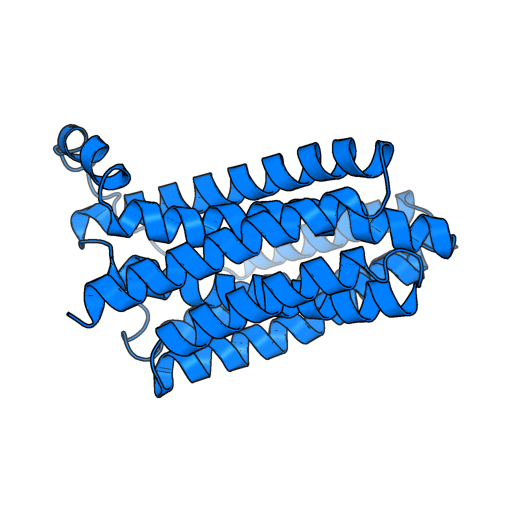24 ? 10.849 4.470 -8.990 1.00 95.56 124 VAL A O 1
ATOM 898 N N . THR A 1 125 ? 12.953 5.117 -9.414 1.00 94.44 125 THR A N 1
ATOM 899 C CA . THR A 1 125 ? 13.077 5.839 -8.145 1.00 94.4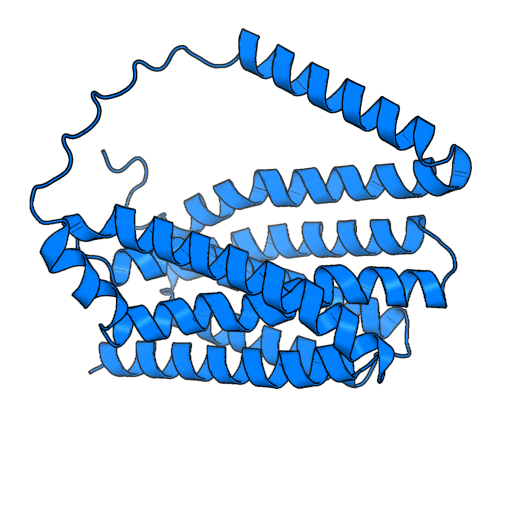4 125 THR A CA 1
ATOM 900 C C . THR A 1 125 ? 12.309 7.158 -8.172 1.00 94.44 125 THR A C 1
ATOM 902 O O . THR A 1 125 ? 11.706 7.521 -7.165 1.00 94.44 125 THR A O 1
ATOM 905 N N . THR A 1 126 ? 12.218 7.833 -9.322 1.00 94.06 126 THR A N 1
ATOM 906 C CA . THR A 1 126 ? 11.352 9.013 -9.498 1.00 94.06 126 THR A CA 1
ATOM 907 C C . THR A 1 126 ? 9.885 8.645 -9.306 1.00 94.06 126 THR A C 1
ATOM 909 O O . THR A 1 126 ? 9.171 9.335 -8.580 1.00 94.06 126 THR A O 1
ATOM 912 N N . PHE A 1 127 ? 9.436 7.526 -9.884 1.00 95.38 127 PHE A N 1
ATOM 913 C CA . PHE A 1 127 ? 8.102 6.980 -9.636 1.00 95.38 127 PHE A CA 1
ATOM 914 C C . PHE A 1 127 ? 7.864 6.749 -8.139 1.00 95.38 127 PHE A C 1
ATOM 916 O O . PHE A 1 127 ? 6.862 7.205 -7.584 1.00 95.38 127 PHE A O 1
ATOM 923 N N . SER A 1 128 ? 8.804 6.075 -7.475 1.00 94.38 128 SER A N 1
ATOM 924 C CA . SER A 1 128 ? 8.696 5.746 -6.051 1.00 94.38 128 SER A CA 1
ATOM 925 C C . SER A 1 128 ? 8.665 7.004 -5.178 1.00 94.38 128 SER A C 1
ATOM 927 O O . SER A 1 128 ? 7.877 7.089 -4.237 1.00 94.38 128 SER A O 1
ATOM 929 N N . ALA A 1 129 ? 9.475 8.010 -5.513 1.00 94.75 129 ALA A N 1
ATOM 930 C CA . ALA A 1 129 ? 9.481 9.304 -4.846 1.00 94.75 129 ALA A CA 1
ATOM 931 C C . ALA A 1 129 ? 8.151 10.047 -5.015 1.00 94.75 129 ALA A C 1
ATOM 933 O O . ALA A 1 129 ? 7.531 10.424 -4.026 1.00 94.75 129 ALA A O 1
ATOM 934 N N . LEU A 1 130 ? 7.670 10.213 -6.250 1.00 95.25 130 LEU A N 1
ATOM 935 C CA . LEU A 1 130 ? 6.401 10.895 -6.518 1.00 95.25 130 LEU A CA 1
ATOM 936 C C . LEU A 1 130 ? 5.231 10.198 -5.818 1.00 95.25 130 LEU A C 1
ATOM 938 O O . LEU A 1 130 ? 4.417 10.855 -5.169 1.00 95.25 130 LEU A O 1
ATOM 942 N N . SER A 1 131 ? 5.184 8.868 -5.888 1.00 95.19 131 SER A N 1
ATOM 943 C CA . SER A 1 131 ? 4.137 8.062 -5.258 1.00 95.19 131 SER A CA 1
ATOM 944 C C . SER A 1 131 ? 4.103 8.248 -3.744 1.00 95.19 131 SER A C 1
ATOM 946 O O . SER A 1 131 ? 3.035 8.463 -3.175 1.00 95.19 131 SER A O 1
ATOM 948 N N . LEU A 1 132 ? 5.263 8.210 -3.083 1.00 94.50 132 LEU A N 1
ATOM 949 C CA . LEU A 1 132 ? 5.353 8.374 -1.632 1.00 94.50 132 LEU A CA 1
ATOM 950 C C . LEU A 1 132 ? 5.130 9.824 -1.190 1.00 94.50 132 LEU A C 1
ATOM 952 O O . LEU A 1 132 ? 4.450 10.050 -0.191 1.00 94.50 132 LEU A O 1
ATOM 956 N N . GLY A 1 133 ? 5.625 10.809 -1.941 1.00 94.94 133 GLY A N 1
ATOM 957 C CA . GLY A 1 133 ? 5.354 12.222 -1.678 1.00 94.94 133 GLY A CA 1
ATOM 958 C C . GLY A 1 133 ? 3.858 12.540 -1.740 1.00 94.94 133 GLY A C 1
ATOM 959 O O . GLY A 1 133 ? 3.312 13.155 -0.824 1.00 94.94 133 GLY A O 1
ATOM 960 N N . ILE A 1 134 ? 3.166 12.041 -2.768 1.00 95.75 134 ILE A N 1
ATOM 961 C CA . ILE A 1 134 ? 1.709 12.182 -2.891 1.00 95.75 134 ILE A CA 1
ATOM 962 C C . ILE A 1 134 ? 1.004 11.405 -1.773 1.00 95.75 134 ILE A C 1
ATOM 964 O O . ILE A 1 134 ? 0.127 11.956 -1.105 1.00 95.75 134 ILE A O 1
ATOM 968 N N . ALA A 1 135 ? 1.412 10.163 -1.500 1.00 94.88 135 ALA A N 1
ATOM 969 C CA . ALA A 1 135 ? 0.845 9.371 -0.413 1.00 94.88 135 ALA A CA 1
ATOM 970 C C . ALA A 1 135 ? 0.956 10.081 0.946 1.00 94.88 135 ALA A C 1
ATOM 972 O O . ALA A 1 135 ? -0.013 10.082 1.702 1.00 94.88 135 ALA A O 1
ATOM 973 N N . ALA A 1 136 ? 2.072 10.756 1.233 1.00 93.25 136 ALA A N 1
ATOM 974 C CA . ALA A 1 136 ? 2.257 11.542 2.452 1.00 93.25 136 ALA A CA 1
ATOM 975 C C . ALA A 1 136 ? 1.207 12.663 2.596 1.00 93.25 136 ALA A C 1
ATOM 977 O O . ALA A 1 136 ? 0.629 12.850 3.671 1.00 93.25 136 ALA A O 1
ATOM 978 N N . CYS A 1 137 ? 0.882 13.371 1.508 1.00 94.31 137 CYS A N 1
ATOM 979 C CA . CYS A 1 137 ? -0.193 14.369 1.509 1.00 94.31 137 CYS A CA 1
ATOM 980 C C . CYS A 1 137 ? -1.561 13.734 1.809 1.00 94.31 137 CYS A C 1
ATOM 982 O O . CYS A 1 137 ? -2.326 14.250 2.631 1.00 94.31 137 CYS A O 1
ATOM 984 N N . PHE A 1 138 ? -1.857 12.594 1.182 1.00 94.81 138 PHE A N 1
ATOM 985 C CA . PHE A 1 138 ? -3.120 11.879 1.373 1.00 94.81 138 PHE A CA 1
ATOM 986 C C . PHE A 1 138 ? -3.246 11.235 2.761 1.00 94.81 138 PHE A C 1
ATOM 988 O O . PHE A 1 138 ? -4.346 11.218 3.313 1.00 94.81 138 PHE A O 1
ATOM 995 N N . GLN A 1 139 ? -2.148 10.797 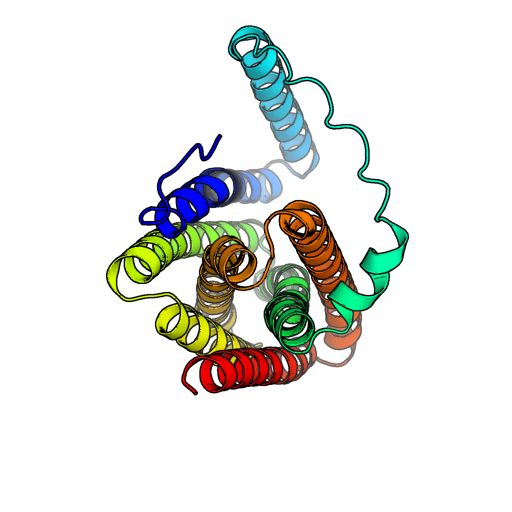3.385 1.00 93.62 139 GLN A N 1
ATOM 996 C CA . GLN A 1 139 ? -2.130 10.342 4.781 1.00 93.62 139 GLN A CA 1
ATOM 997 C C . GLN A 1 139 ? -2.585 11.461 5.730 1.00 93.62 139 GLN A C 1
ATOM 999 O O . GLN A 1 139 ? -3.467 11.248 6.565 1.00 93.62 139 GLN A O 1
ATOM 1004 N N . LEU A 1 140 ? -2.032 12.674 5.586 1.00 92.06 140 LEU A N 1
ATOM 1005 C CA . LEU A 1 140 ? -2.416 13.832 6.406 1.00 92.06 140 LEU A CA 1
ATOM 1006 C C . LEU A 1 140 ? -3.879 14.224 6.191 1.00 92.06 140 LEU A C 1
ATOM 1008 O O . LEU A 1 140 ? -4.602 14.489 7.157 1.00 92.06 140 LEU A O 1
ATOM 1012 N N . LEU A 1 141 ? -4.320 14.247 4.931 1.00 94.19 141 LEU A N 1
ATOM 1013 C CA . LEU A 1 141 ? -5.706 14.540 4.580 1.00 94.19 141 LEU A CA 1
ATOM 1014 C C . LEU A 1 141 ? -6.655 13.506 5.199 1.00 94.19 141 LEU A C 1
ATOM 1016 O O . LEU A 1 141 ? -7.605 13.871 5.891 1.00 94.19 141 LEU A O 1
ATOM 1020 N N . THR A 1 142 ? -6.357 12.222 5.019 1.00 93.94 142 THR A N 1
ATOM 1021 C CA . THR A 1 142 ? -7.150 11.107 5.545 1.00 93.94 142 THR A CA 1
ATOM 1022 C C . THR A 1 142 ? -7.221 11.136 7.066 1.00 93.94 142 THR A C 1
ATOM 1024 O O . THR A 1 142 ? -8.307 10.984 7.627 1.00 93.94 142 THR A O 1
ATOM 1027 N N . GLY A 1 143 ? -6.100 11.398 7.747 1.00 91.69 143 GLY A N 1
ATOM 1028 C CA . GLY A 1 143 ? -6.057 11.545 9.202 1.00 91.69 143 GLY A CA 1
ATOM 1029 C C . GLY A 1 143 ? -6.985 12.655 9.702 1.00 91.69 143 GLY A C 1
ATOM 1030 O O . GLY A 1 143 ? -7.797 12.423 10.598 1.00 91.69 143 GLY A O 1
ATOM 1031 N N . ARG A 1 144 ? -6.946 13.831 9.061 1.00 91.56 144 ARG A N 1
ATOM 1032 C CA . ARG A 1 144 ? -7.825 14.967 9.391 1.00 91.56 144 ARG A CA 1
ATOM 1033 C C . ARG A 1 144 ? -9.299 14.683 9.119 1.00 91.56 144 ARG A C 1
ATOM 1035 O O . ARG A 1 144 ? -10.151 15.053 9.927 1.00 91.56 144 ARG A O 1
ATOM 1042 N N . ILE A 1 145 ? -9.618 14.033 8.000 1.00 92.75 145 ILE A N 1
ATOM 1043 C CA . ILE A 1 145 ? -11.004 13.667 7.677 1.00 92.75 145 ILE A CA 1
ATOM 1044 C C . ILE A 1 145 ? -11.524 12.646 8.691 1.00 92.75 145 ILE A C 1
ATOM 1046 O O . ILE A 1 145 ? -12.637 12.818 9.184 1.00 92.75 145 ILE A O 1
ATOM 1050 N N . CYS A 1 146 ? -10.716 11.648 9.060 1.00 91.56 146 CYS A N 1
ATOM 1051 C CA . CYS A 1 146 ? -11.069 10.667 10.086 1.00 91.56 146 CYS A CA 1
ATOM 1052 C C . CYS A 1 146 ? -11.406 11.321 11.429 1.00 91.56 146 CYS A C 1
ATOM 1054 O O . CYS A 1 146 ? -12.364 10.911 12.085 1.00 91.56 146 CYS A O 1
ATOM 1056 N N . ASP A 1 147 ? -10.624 12.326 11.827 1.00 89.06 147 ASP A N 1
ATOM 1057 C CA . ASP A 1 147 ? -10.812 13.039 13.091 1.00 89.06 147 ASP A CA 1
ATOM 1058 C C . ASP A 1 147 ? -12.068 13.934 13.075 1.00 89.06 147 ASP A C 1
ATOM 1060 O O . ASP A 1 147 ? -12.732 14.077 14.101 1.00 89.06 147 ASP A O 1
ATOM 1064 N N . ARG A 1 148 ? -12.432 14.513 11.918 1.00 90.00 148 ARG A N 1
ATOM 1065 C CA . ARG A 1 148 ? -13.548 15.474 11.801 1.00 90.00 148 ARG A CA 1
ATOM 1066 C C . ARG A 1 148 ? -14.892 14.851 11.413 1.00 90.00 148 ARG A C 1
ATOM 1068 O O . ARG A 1 148 ? -15.919 15.278 11.928 1.00 90.00 148 ARG A O 1
ATOM 1075 N N . HIS A 1 149 ? -14.895 13.879 10.504 1.00 89.06 149 HIS A N 1
ATOM 1076 C CA . HIS A 1 149 ? -16.109 13.316 9.891 1.00 89.06 149 HIS A CA 1
ATOM 1077 C C . HIS A 1 149 ? -16.315 11.829 10.217 1.00 89.06 149 HIS A C 1
ATOM 1079 O O . HIS A 1 149 ? -17.250 11.203 9.722 1.00 89.06 149 HIS A O 1
ATOM 1085 N N . GLY A 1 150 ? -15.452 11.251 11.057 1.00 88.19 150 GLY A N 1
ATOM 1086 C CA . GLY A 1 150 ? -15.465 9.828 11.367 1.00 88.19 150 GLY A CA 1
ATOM 1087 C C . GLY A 1 150 ? -14.686 8.987 10.352 1.00 88.19 150 GLY A C 1
ATOM 1088 O O . GLY A 1 150 ? -14.237 9.452 9.308 1.00 88.19 150 GLY A O 1
ATOM 1089 N N . ARG A 1 151 ? -14.480 7.714 10.698 1.00 90.00 151 ARG A N 1
ATOM 1090 C CA . ARG A 1 151 ? -13.486 6.842 10.045 1.00 90.00 151 ARG A CA 1
ATOM 1091 C C . ARG A 1 151 ? -14.026 6.002 8.894 1.00 90.00 151 ARG A C 1
ATOM 1093 O O . ARG A 1 151 ? -13.267 5.658 7.996 1.00 90.00 151 ARG A O 1
ATOM 1100 N N . TRP A 1 152 ? -15.314 5.664 8.915 1.00 92.75 152 TRP A N 1
ATOM 1101 C CA . TRP A 1 152 ? -15.886 4.704 7.966 1.00 92.75 152 TRP A CA 1
ATOM 1102 C C . TRP A 1 152 ? -15.882 5.207 6.526 1.00 92.75 152 TRP A C 1
ATOM 1104 O O . TRP A 1 152 ? -15.500 4.453 5.638 1.00 92.75 152 TRP A O 1
ATOM 1114 N N . GLY A 1 153 ? -16.227 6.481 6.303 1.00 93.12 153 GLY A N 1
ATOM 1115 C CA . GLY A 1 153 ? -16.142 7.105 4.980 1.00 93.12 153 GLY A CA 1
ATOM 1116 C C . GLY A 1 153 ? -14.732 6.987 4.388 1.00 93.12 153 GLY A C 1
ATOM 1117 O O . GLY A 1 153 ? -14.577 6.348 3.351 1.00 93.12 153 GLY A O 1
ATOM 1118 N N . PRO A 1 154 ? -13.691 7.502 5.069 1.00 95.00 154 PRO A N 1
ATOM 1119 C CA . PRO A 1 154 ? -12.305 7.355 4.627 1.00 95.00 154 PRO A CA 1
ATOM 1120 C C . PRO A 1 154 ? -11.853 5.910 4.380 1.00 95.00 154 PRO A C 1
ATOM 1122 O O . PRO A 1 154 ? -11.190 5.663 3.380 1.00 95.00 154 PRO A O 1
ATOM 1125 N N . ILE A 1 155 ? -12.230 4.955 5.240 1.00 95.38 155 ILE A N 1
ATOM 1126 C CA . ILE A 1 155 ? -11.886 3.531 5.069 1.00 95.38 155 ILE A CA 1
ATOM 1127 C C . ILE A 1 155 ? -12.485 2.971 3.774 1.00 95.38 155 ILE A C 1
ATOM 1129 O O . ILE A 1 155 ? -11.768 2.385 2.966 1.00 95.38 155 ILE A O 1
ATOM 1133 N N . LEU A 1 156 ? -13.795 3.151 3.574 1.00 96.56 156 LEU A N 1
ATOM 1134 C CA . LEU A 1 156 ? -14.503 2.600 2.416 1.00 96.56 156 LEU A CA 1
ATOM 1135 C C . LEU A 1 156 ? -14.073 3.278 1.115 1.00 96.56 156 LEU A C 1
ATOM 1137 O O . LEU A 1 156 ? -13.931 2.600 0.102 1.00 96.56 156 LEU A O 1
ATOM 1141 N N . ILE A 1 157 ? -13.835 4.593 1.147 1.00 97.19 157 ILE A N 1
ATOM 1142 C CA . ILE A 1 157 ? -13.327 5.341 -0.006 1.00 97.19 157 ILE A CA 1
ATOM 1143 C C . ILE A 1 157 ? -11.915 4.861 -0.349 1.00 97.19 157 ILE A C 1
ATOM 1145 O O . ILE A 1 157 ? -11.683 4.488 -1.492 1.00 97.19 157 ILE A O 1
ATOM 1149 N N . ALA A 1 158 ? -10.991 4.799 0.615 1.00 97.19 158 ALA A N 1
ATOM 1150 C CA . ALA A 1 158 ? -9.622 4.355 0.351 1.00 97.19 158 ALA A CA 1
ATOM 1151 C C . ALA A 1 158 ? -9.584 2.928 -0.218 1.00 97.19 158 ALA A C 1
ATOM 1153 O O . ALA A 1 158 ? -8.964 2.716 -1.255 1.00 97.19 158 ALA A O 1
ATOM 1154 N N . ALA A 1 159 ? -10.320 1.981 0.376 1.00 97.19 159 ALA A N 1
ATOM 1155 C CA . ALA A 1 159 ? -10.401 0.608 -0.129 1.00 97.19 159 ALA A CA 1
ATOM 1156 C C . ALA A 1 159 ? -11.038 0.519 -1.534 1.00 97.19 159 ALA A C 1
ATOM 1158 O O . ALA A 1 159 ? -10.635 -0.308 -2.356 1.00 97.19 159 ALA A O 1
ATOM 1159 N N . ALA A 1 160 ? -12.011 1.386 -1.841 1.00 98.12 160 ALA A N 1
ATOM 1160 C CA . ALA A 1 160 ? -12.616 1.450 -3.168 1.00 98.12 160 ALA A CA 1
ATOM 1161 C C . ALA A 1 160 ? -11.626 1.975 -4.214 1.00 98.12 160 ALA A C 1
ATOM 1163 O O . ALA A 1 160 ? -11.458 1.329 -5.247 1.00 98.12 160 ALA A O 1
ATOM 1164 N N . ILE A 1 161 ? -10.932 3.095 -3.958 1.00 98.31 161 ILE A N 1
ATOM 1165 C CA . ILE A 1 161 ? -9.957 3.600 -4.941 1.00 98.31 161 ILE A CA 1
ATOM 1166 C C . ILE A 1 161 ? -8.755 2.656 -5.047 1.00 98.31 161 ILE A C 1
ATOM 1168 O O . ILE A 1 161 ? -8.192 2.544 -6.128 1.00 98.31 161 ILE A O 1
ATOM 1172 N N . GLU A 1 162 ? -8.404 1.918 -3.990 1.00 97.56 162 GLU A N 1
ATOM 1173 C CA . GLU A 1 162 ? -7.372 0.878 -4.060 1.00 97.56 162 GLU A CA 1
ATOM 1174 C C . GLU A 1 162 ? -7.781 -0.253 -5.014 1.00 97.56 162 GLU A C 1
ATOM 1176 O O . GLU A 1 162 ? -6.993 -0.653 -5.868 1.00 97.56 162 GLU A O 1
ATOM 1181 N N . THR A 1 163 ? -9.049 -0.677 -4.974 1.00 98.19 163 THR A N 1
ATOM 1182 C CA . THR A 1 163 ? -9.613 -1.634 -5.944 1.00 98.19 163 THR A CA 1
ATOM 1183 C C . THR A 1 163 ? -9.579 -1.079 -7.370 1.00 98.19 163 THR A C 1
ATOM 1185 O O . THR A 1 163 ? -9.155 -1.767 -8.297 1.00 98.19 163 THR A O 1
ATOM 1188 N N . ILE A 1 164 ? -9.980 0.183 -7.554 1.00 98.38 164 ILE A N 1
ATOM 1189 C CA . ILE A 1 164 ? -9.938 0.856 -8.862 1.00 98.38 164 ILE A CA 1
ATOM 1190 C C . ILE A 1 164 ? -8.493 0.948 -9.367 1.00 98.38 164 ILE A C 1
ATOM 1192 O O . ILE A 1 164 ? -8.250 0.718 -10.547 1.00 98.38 164 ILE A O 1
ATOM 1196 N N . SER A 1 165 ? -7.529 1.223 -8.484 1.00 98.44 165 SER A N 1
ATOM 1197 C CA . SER A 1 165 ? -6.109 1.289 -8.834 1.00 98.44 165 SER A CA 1
ATOM 1198 C C . SER A 1 165 ? -5.581 -0.045 -9.353 1.00 98.44 165 SER A C 1
ATOM 1200 O O . SER A 1 165 ? -4.840 -0.057 -10.330 1.00 98.44 165 SER A O 1
ATOM 1202 N N . ALA A 1 166 ? -6.017 -1.160 -8.759 1.00 98.25 166 ALA A N 1
ATOM 1203 C CA . ALA A 1 166 ? -5.623 -2.496 -9.188 1.00 98.25 166 ALA A CA 1
ATOM 1204 C C . ALA A 1 166 ? -6.168 -2.812 -10.585 1.00 98.25 166 ALA A C 1
ATOM 1206 O O . ALA A 1 166 ? -5.428 -3.266 -11.452 1.00 98.25 166 ALA A O 1
ATOM 1207 N N . ILE A 1 167 ? -7.439 -2.487 -10.840 1.00 97.94 167 ILE A N 1
ATOM 1208 C CA . ILE A 1 167 ? -8.042 -2.629 -12.174 1.00 97.94 167 ILE A CA 1
ATOM 1209 C C . ILE A 1 167 ? -7.329 -1.715 -13.182 1.00 97.94 167 ILE A C 1
ATOM 1211 O O . ILE A 1 167 ? -7.029 -2.131 -14.296 1.00 97.94 167 ILE A O 1
ATOM 1215 N N . GLY A 1 168 ? -7.005 -0.485 -12.786 1.00 97.88 168 GLY A N 1
ATOM 1216 C CA . GLY A 1 168 ? -6.245 0.449 -13.608 1.00 97.88 168 GLY A CA 1
ATOM 1217 C C . GLY A 1 168 ? -4.853 -0.073 -13.974 1.00 97.88 168 GLY A C 1
ATOM 1218 O O . GLY A 1 168 ? -4.465 -0.062 -15.140 1.00 97.88 168 GLY A O 1
ATOM 1219 N N . LEU A 1 169 ? -4.107 -0.612 -13.012 1.00 98.12 169 LEU A N 1
ATOM 1220 C CA . LEU A 1 169 ? -2.819 -1.241 -13.301 1.00 98.12 169 LEU A CA 1
ATOM 1221 C C . LEU A 1 169 ? -2.968 -2.456 -14.220 1.00 98.12 169 LEU A C 1
ATOM 1223 O O . LEU A 1 169 ? -2.163 -2.605 -15.134 1.00 98.12 169 LEU A O 1
ATOM 1227 N N . ALA A 1 170 ? -4.010 -3.270 -14.040 1.00 97.38 170 ALA A N 1
ATOM 1228 C CA . ALA A 1 170 ? -4.275 -4.419 -14.902 1.00 97.38 170 ALA A CA 1
ATOM 1229 C C . ALA A 1 170 ? -4.564 -4.008 -16.355 1.00 97.38 170 ALA A C 1
ATOM 1231 O O . ALA A 1 170 ? -4.049 -4.622 -17.280 1.00 97.38 170 ALA A O 1
ATOM 1232 N N . LEU A 1 171 ? -5.348 -2.949 -16.572 1.00 97.19 171 LEU A N 1
ATOM 1233 C CA . LEU A 1 171 ? -5.738 -2.502 -17.915 1.00 97.19 171 LEU A CA 1
ATOM 1234 C C . LEU A 1 171 ? -4.636 -1.714 -18.639 1.00 97.19 171 LEU A C 1
ATOM 1236 O O . LEU A 1 171 ? -4.530 -1.782 -19.862 1.00 97.19 171 LEU A O 1
ATOM 1240 N N . TRP A 1 172 ? -3.807 -0.969 -17.903 1.00 97.12 172 TRP A N 1
ATOM 1241 C CA . TRP A 1 172 ? -2.772 -0.094 -18.469 1.00 97.12 172 TRP A CA 1
ATOM 1242 C C . TRP A 1 172 ? -1.340 -0.575 -18.197 1.00 97.12 172 TRP A C 1
ATOM 1244 O O . TRP A 1 172 ? -0.397 0.216 -18.265 1.00 97.12 172 TRP A O 1
ATOM 1254 N N . HIS A 1 173 ? -1.153 -1.875 -17.956 1.00 94.19 173 HIS A N 1
ATOM 1255 C CA . HIS A 1 173 ? 0.145 -2.460 -17.608 1.00 94.19 173 HIS A CA 1
ATOM 1256 C C . HIS A 1 173 ? 1.248 -2.250 -18.670 1.00 94.19 173 HIS A C 1
ATOM 1258 O O . HIS A 1 173 ? 2.431 -2.245 -18.339 1.00 94.19 173 HIS A O 1
ATOM 1264 N N . ASN A 1 174 ? 0.878 -2.047 -19.942 1.00 93.19 174 ASN A N 1
ATOM 1265 C CA . ASN A 1 174 ? 1.818 -1.826 -21.051 1.00 93.19 174 ASN A CA 1
ATOM 1266 C C . ASN A 1 174 ? 2.235 -0.355 -21.240 1.00 93.19 174 ASN A C 1
ATOM 1268 O O . ASN A 1 174 ? 3.060 -0.057 -22.100 1.00 93.19 174 ASN A O 1
ATOM 1272 N N . SER A 1 175 ? 1.651 0.585 -20.491 1.00 95.81 175 SER A N 1
ATOM 1273 C CA . SER A 1 175 ? 1.932 2.017 -20.630 1.00 95.81 175 SER A CA 1
ATOM 1274 C C . SER A 1 175 ? 2.699 2.527 -19.420 1.00 95.81 175 SER A C 1
ATOM 1276 O O . SER A 1 175 ? 2.166 2.510 -18.317 1.00 95.81 175 SER A O 1
ATOM 1278 N N . VAL A 1 176 ? 3.904 3.074 -19.615 1.00 94.81 176 VAL A N 1
ATOM 1279 C CA . VAL A 1 176 ? 4.690 3.684 -18.522 1.00 94.81 176 VAL A CA 1
ATOM 1280 C C . VAL A 1 176 ? 3.883 4.765 -17.799 1.00 94.81 176 VAL A C 1
ATOM 1282 O O . VAL A 1 176 ? 3.824 4.784 -16.573 1.00 94.81 176 VAL A O 1
ATOM 1285 N N . THR A 1 177 ? 3.190 5.626 -18.546 1.00 95.94 177 THR A N 1
ATOM 1286 C CA . THR A 1 177 ? 2.301 6.644 -17.971 1.00 95.94 177 THR A CA 1
ATOM 1287 C C . THR A 1 177 ? 1.155 6.012 -17.180 1.00 95.94 177 THR A C 1
ATOM 1289 O O . THR A 1 177 ? 0.829 6.486 -16.094 1.00 95.94 177 THR A O 1
ATOM 1292 N N . GLY A 1 178 ? 0.579 4.918 -17.686 1.00 96.69 178 GLY A N 1
ATOM 1293 C CA . GLY A 1 178 ? -0.437 4.137 -16.980 1.00 96.69 178 GLY A CA 1
ATOM 1294 C C . GLY A 1 178 ? 0.070 3.556 -15.659 1.00 96.69 178 GLY A C 1
ATOM 1295 O O . GLY A 1 178 ? -0.582 3.731 -14.630 1.00 96.69 178 GLY A O 1
ATOM 1296 N N . LEU A 1 179 ? 1.260 2.947 -15.669 1.00 97.06 179 LEU A N 1
ATOM 1297 C CA . LEU A 1 179 ? 1.927 2.420 -14.475 1.00 97.06 179 LEU A CA 1
ATOM 1298 C C . LEU A 1 179 ? 2.174 3.523 -13.437 1.00 97.06 179 LEU A C 1
ATOM 1300 O O . LEU A 1 179 ? 1.947 3.306 -12.250 1.00 97.06 179 LEU A O 1
ATOM 1304 N N . TYR A 1 180 ? 2.578 4.721 -13.874 1.00 97.25 180 TYR A N 1
ATOM 1305 C CA . TYR A 1 180 ? 2.777 5.864 -12.979 1.00 97.25 180 TYR A CA 1
ATOM 1306 C C . TYR A 1 180 ? 1.465 6.331 -12.358 1.00 97.25 180 TYR A C 1
ATOM 1308 O O . TYR A 1 180 ? 1.370 6.417 -11.138 1.00 97.25 180 TYR A O 1
ATOM 1316 N N . ILE A 1 181 ? 0.454 6.631 -13.177 1.00 97.94 181 ILE A N 1
ATOM 1317 C CA . ILE A 1 181 ? -0.819 7.176 -12.691 1.00 97.94 181 ILE A CA 1
ATOM 1318 C C . ILE A 1 181 ? -1.465 6.195 -11.715 1.00 97.94 181 ILE A C 1
ATOM 1320 O O . ILE A 1 181 ? -1.754 6.554 -10.574 1.00 97.94 181 ILE A O 1
ATOM 1324 N N . TRP A 1 182 ? -1.653 4.946 -12.134 1.00 98.25 182 TRP A N 1
ATOM 1325 C CA . TRP A 1 182 ? -2.350 3.964 -11.313 1.00 98.25 182 TRP A CA 1
ATOM 1326 C C . TRP A 1 182 ? -1.502 3.461 -10.143 1.00 98.25 182 TRP A C 1
ATOM 1328 O O . TRP A 1 182 ? -2.052 3.199 -9.077 1.00 98.25 182 TRP A O 1
ATOM 1338 N N . GLY A 1 183 ? -0.174 3.429 -10.282 1.00 97.81 183 GLY A N 1
ATOM 1339 C CA . GLY A 1 183 ? 0.748 3.141 -9.184 1.00 97.81 183 GLY A CA 1
ATOM 1340 C C . GLY A 1 183 ? 0.755 4.216 -8.097 1.00 97.81 183 GLY A C 1
ATOM 1341 O O . GLY A 1 183 ? 0.736 3.891 -6.910 1.00 97.81 183 GLY A O 1
ATOM 1342 N N . ILE A 1 184 ? 0.710 5.495 -8.482 1.00 98.06 184 ILE A N 1
ATOM 1343 C CA . ILE A 1 184 ? 0.579 6.618 -7.542 1.00 98.06 184 ILE A CA 1
ATOM 1344 C C . ILE A 1 184 ? -0.765 6.539 -6.815 1.00 98.06 184 ILE A C 1
ATOM 1346 O O . ILE A 1 184 ? -0.811 6.708 -5.596 1.00 98.06 184 ILE A O 1
ATOM 1350 N N . VAL A 1 185 ? -1.857 6.255 -7.538 1.00 98.38 185 VAL A N 1
ATOM 1351 C CA . VAL A 1 185 ? -3.186 6.077 -6.929 1.00 98.38 185 VAL A CA 1
ATOM 1352 C C . VAL A 1 185 ? -3.173 4.905 -5.945 1.00 98.38 185 VAL A C 1
ATOM 1354 O O . VAL A 1 185 ? -3.651 5.074 -4.825 1.00 98.38 185 VAL A O 1
ATOM 1357 N N . ALA A 1 186 ? -2.567 3.771 -6.316 1.00 98.19 186 ALA A N 1
ATOM 1358 C CA . ALA A 1 186 ? -2.418 2.602 -5.449 1.00 98.19 186 ALA A CA 1
ATOM 1359 C C . ALA A 1 186 ? -1.636 2.931 -4.168 1.00 98.19 186 ALA A C 1
ATOM 1361 O O . ALA A 1 186 ? -2.056 2.577 -3.067 1.00 98.19 186 ALA A O 1
ATOM 1362 N N . ALA A 1 187 ? -0.527 3.667 -4.289 1.00 97.62 187 ALA A N 1
ATOM 1363 C CA . ALA A 1 187 ? 0.254 4.110 -3.140 1.00 97.62 187 ALA A CA 1
ATOM 1364 C C . ALA A 1 187 ? -0.563 5.037 -2.234 1.00 97.62 187 ALA A C 1
ATOM 1366 O O . ALA A 1 187 ? -0.648 4.819 -1.023 1.00 97.62 187 ALA A O 1
ATOM 1367 N N . ALA A 1 188 ? -1.199 6.059 -2.810 1.00 97.62 188 ALA A N 1
ATOM 1368 C CA . ALA A 1 188 ? -1.993 7.019 -2.058 1.00 97.62 188 ALA A CA 1
ATOM 1369 C C . ALA A 1 188 ? -3.142 6.339 -1.300 1.00 97.62 188 ALA A C 1
ATOM 1371 O O . ALA A 1 188 ? -3.372 6.656 -0.129 1.00 97.62 188 ALA A O 1
ATOM 1372 N N . SER A 1 189 ? -3.827 5.377 -1.921 1.00 97.75 189 SER A N 1
ATOM 1373 C CA . SER A 1 189 ? -4.916 4.632 -1.291 1.00 97.75 189 SER A CA 1
ATOM 1374 C C . SER A 1 189 ? -4.435 3.682 -0.199 1.00 97.75 189 SER A C 1
ATOM 1376 O O . SER A 1 189 ? -4.975 3.733 0.907 1.00 97.75 189 SER A O 1
ATOM 1378 N N . ALA A 1 190 ? -3.382 2.899 -0.458 1.00 96.75 190 ALA A N 1
ATOM 1379 C CA . ALA A 1 190 ? -2.837 1.933 0.497 1.00 96.75 190 ALA A CA 1
ATOM 1380 C C . ALA A 1 190 ? -2.359 2.627 1.782 1.00 96.75 190 ALA A C 1
ATOM 1382 O O . ALA A 1 190 ? -2.687 2.233 2.908 1.00 96.75 190 ALA A O 1
ATOM 1383 N N . TRP A 1 191 ? -1.620 3.729 1.627 1.00 95.69 191 TRP A N 1
ATOM 1384 C CA . TRP A 1 191 ? -1.132 4.513 2.756 1.00 95.69 191 TRP A CA 1
ATOM 1385 C C . TRP A 1 191 ? -2.257 5.238 3.497 1.00 95.69 191 TRP A C 1
ATOM 1387 O O . TRP A 1 191 ? -2.239 5.259 4.729 1.00 95.69 191 TRP A O 1
ATOM 1397 N N . SER A 1 192 ? -3.261 5.758 2.783 1.00 95.69 192 SER A N 1
ATOM 1398 C CA . SER A 1 192 ? -4.458 6.347 3.401 1.00 95.69 192 SER A CA 1
ATOM 1399 C C . SER A 1 192 ? -5.217 5.322 4.239 1.00 95.69 192 SER A C 1
ATOM 1401 O O . SER A 1 192 ? -5.537 5.589 5.399 1.00 95.69 192 SER A O 1
ATOM 1403 N N . LEU A 1 193 ? -5.446 4.119 3.702 1.00 95.12 193 LEU A N 1
ATOM 1404 C CA . LEU A 1 193 ? -6.095 3.033 4.429 1.00 95.12 193 LEU A CA 1
ATOM 1405 C C . LEU A 1 193 ? -5.281 2.644 5.673 1.00 95.12 193 LEU A C 1
ATOM 1407 O O . LEU A 1 193 ? -5.843 2.502 6.762 1.00 95.12 193 LEU A O 1
ATOM 1411 N N . SER A 1 194 ? -3.951 2.568 5.560 1.00 94.12 194 SER A N 1
ATOM 1412 C CA . SER A 1 194 ? -3.052 2.290 6.688 1.00 94.12 194 SER A CA 1
ATOM 1413 C C . SER A 1 194 ? -3.152 3.340 7.807 1.00 94.12 194 SER A C 1
ATOM 1415 O O . SER A 1 194 ? -3.177 2.975 8.985 1.00 94.12 194 SER A O 1
ATOM 1417 N N . THR A 1 195 ? -3.308 4.629 7.475 1.00 93.19 195 THR A N 1
ATOM 1418 C CA . THR A 1 195 ? -3.512 5.710 8.462 1.00 93.19 195 THR A CA 1
ATOM 1419 C C . THR A 1 195 ? -4.759 5.500 9.327 1.00 93.19 195 THR A C 1
ATOM 1421 O O . THR A 1 195 ? -4.794 5.927 10.482 1.00 93.19 195 THR A O 1
ATOM 1424 N N . THR A 1 196 ? -5.780 4.803 8.819 1.00 93.69 196 THR A N 1
ATOM 1425 C CA . THR A 1 196 ? -7.016 4.535 9.576 1.00 93.69 196 THR A CA 1
ATOM 1426 C C . THR A 1 196 ? -6.873 3.402 10.602 1.00 93.69 196 THR A C 1
ATOM 1428 O O . THR A 1 196 ? -7.664 3.316 11.548 1.00 93.69 196 THR A O 1
ATOM 1431 N N . MET A 1 197 ? -5.849 2.552 10.459 1.00 93.06 197 MET A N 1
ATOM 1432 C CA . MET A 1 197 ? -5.722 1.278 11.172 1.00 93.06 197 MET A CA 1
ATOM 1433 C C . MET A 1 197 ? -5.597 1.416 12.699 1.00 93.06 197 MET A C 1
ATOM 1435 O O . MET A 1 197 ? -6.355 0.744 13.402 1.00 93.06 197 MET A O 1
ATOM 1439 N N . PRO A 1 198 ? -4.753 2.309 13.265 1.00 91.38 198 PRO A N 1
ATOM 1440 C CA . PRO A 1 198 ? -4.692 2.492 14.720 1.00 91.38 198 PRO A CA 1
ATOM 1441 C C . PRO A 1 198 ? -6.047 2.900 15.298 1.00 91.38 198 PRO A C 1
ATOM 1443 O O . PRO A 1 198 ? -6.447 2.480 16.383 1.00 91.38 198 PRO A O 1
ATOM 1446 N N . GLY A 1 199 ? -6.789 3.693 14.532 1.00 88.81 199 GLY A N 1
ATOM 1447 C CA . GLY A 1 199 ? -8.132 4.094 14.874 1.00 88.81 199 GLY A CA 1
ATOM 1448 C C . GLY A 1 199 ? -9.139 2.950 14.886 1.00 88.81 199 GLY A C 1
ATOM 1449 O O . GLY A 1 199 ? -9.947 2.845 15.809 1.00 88.81 199 GLY A O 1
ATOM 1450 N N . LEU A 1 200 ? -9.083 2.092 13.873 1.00 90.56 200 LEU A N 1
ATOM 1451 C CA . LEU A 1 200 ? -9.943 0.921 13.761 1.00 90.56 200 LEU A CA 1
ATOM 1452 C C . LEU A 1 200 ? -9.662 -0.089 14.884 1.00 90.56 200 LEU A C 1
ATOM 1454 O O . LEU A 1 200 ? -10.590 -0.574 15.528 1.00 90.56 200 LEU A O 1
ATOM 1458 N N . ILE A 1 201 ? -8.383 -0.309 15.199 1.00 91.94 201 ILE A N 1
ATOM 1459 C CA . ILE A 1 201 ? -7.944 -1.136 16.330 1.00 91.94 201 ILE A CA 1
ATOM 1460 C C . ILE A 1 201 ? -8.505 -0.586 17.642 1.00 91.94 201 ILE A C 1
ATOM 1462 O O . ILE A 1 201 ? -9.054 -1.347 18.431 1.00 91.94 201 ILE A O 1
ATOM 1466 N N . GLN A 1 202 ? -8.435 0.728 17.872 1.00 88.69 202 GLN A N 1
ATOM 1467 C CA . GLN A 1 202 ? -8.983 1.329 19.091 1.00 88.69 202 GLN A CA 1
ATOM 1468 C C . GLN A 1 202 ? -10.505 1.209 19.216 1.00 88.69 202 GLN A C 1
ATOM 1470 O O . GLN A 1 202 ? -11.011 1.183 20.335 1.00 88.69 202 GLN A O 1
ATOM 1475 N N . LEU A 1 203 ? -11.234 1.148 18.099 1.00 88.31 203 LEU A N 1
ATOM 1476 C CA . LEU A 1 203 ? -12.684 0.940 18.109 1.00 88.31 203 LEU A CA 1
ATOM 1477 C C . LEU A 1 203 ? -13.065 -0.514 18.435 1.00 88.31 203 LEU A C 1
ATOM 1479 O O . LEU A 1 203 ? -14.160 -0.757 18.947 1.00 88.31 203 LEU A O 1
ATOM 1483 N N . ILE A 1 204 ? -12.199 -1.477 18.112 1.00 89.19 204 ILE A N 1
ATOM 1484 C CA . ILE A 1 204 ? -12.486 -2.918 18.203 1.00 89.19 204 ILE A CA 1
ATOM 1485 C C . ILE A 1 204 ? -11.896 -3.564 19.458 1.00 89.19 204 ILE A C 1
ATOM 1487 O O . ILE A 1 204 ? -12.533 -4.431 20.067 1.00 89.19 204 ILE A O 1
ATOM 1491 N N . ALA A 1 205 ? -10.689 -3.163 19.847 1.00 86.50 205 ALA A N 1
ATOM 1492 C CA . ALA A 1 205 ? -9.985 -3.745 20.976 1.00 86.50 205 ALA A CA 1
ATOM 1493 C C . ALA A 1 205 ? -10.546 -3.261 22.316 1.00 86.50 205 ALA A C 1
ATOM 1495 O O . ALA A 1 205 ? -10.701 -2.059 22.550 1.00 86.50 205 ALA A O 1
ATOM 1496 N N . LYS A 1 206 ? -10.743 -4.211 23.234 1.00 85.25 206 LYS A N 1
ATOM 1497 C CA . LYS A 1 206 ? -10.865 -3.925 24.668 1.00 85.25 206 LYS A CA 1
ATOM 1498 C C . LYS A 1 206 ? -9.502 -3.499 25.217 1.00 85.25 206 LYS A C 1
ATOM 1500 O O . LYS A 1 206 ? -8.480 -3.841 24.627 1.00 85.25 206 LYS A O 1
ATOM 1505 N N . GLU A 1 207 ? -9.471 -2.772 26.336 1.00 78.50 207 GLU A N 1
ATOM 1506 C CA . GLU A 1 207 ? -8.223 -2.218 26.895 1.00 78.50 207 GLU A CA 1
ATOM 1507 C C . GLU A 1 207 ? -7.149 -3.299 27.116 1.00 78.50 207 GLU A C 1
ATOM 1509 O O . GLU A 1 207 ? -6.006 -3.115 26.708 1.00 78.50 207 GLU A O 1
ATOM 1514 N N . GLU A 1 208 ? -7.557 -4.457 27.638 1.00 80.81 208 GLU A N 1
ATOM 1515 C CA . GLU A 1 208 ? -6.714 -5.634 27.908 1.00 80.81 208 GLU A CA 1
ATOM 1516 C C . GLU A 1 208 ? -6.163 -6.300 26.632 1.00 80.81 208 GLU A C 1
ATOM 1518 O O . GLU A 1 208 ? -5.105 -6.922 26.640 1.00 80.81 208 GLU A O 1
ATOM 1523 N N . GLU A 1 209 ? -6.863 -6.159 25.505 1.00 84.31 209 GLU A N 1
ATOM 1524 C CA . GLU A 1 209 ? -6.562 -6.863 24.252 1.00 84.31 209 GLU A CA 1
ATOM 1525 C C . GLU A 1 209 ? -5.831 -5.973 23.233 1.00 84.31 209 GLU A C 1
ATOM 1527 O O . GLU A 1 209 ? -5.389 -6.459 22.189 1.00 84.31 209 GLU A O 1
ATOM 1532 N N . LYS A 1 210 ? -5.685 -4.668 23.512 1.00 83.56 210 LYS A N 1
ATOM 1533 C CA . LYS A 1 210 ? -5.108 -3.681 22.581 1.00 83.56 210 LYS A CA 1
ATOM 1534 C C . LYS A 1 210 ? -3.715 -4.058 22.104 1.00 83.56 210 LYS A C 1
ATOM 1536 O O . LYS A 1 210 ? -3.481 -4.069 20.898 1.00 83.56 210 LYS A O 1
ATOM 1541 N N . GLY A 1 211 ? -2.811 -4.390 23.028 1.00 85.56 211 GLY A N 1
ATOM 1542 C CA . GLY A 1 211 ? -1.438 -4.768 22.681 1.00 85.56 211 GLY A CA 1
ATOM 1543 C C . GLY A 1 211 ? -1.400 -5.982 21.751 1.00 85.56 211 GLY A C 1
ATOM 1544 O O . GLY A 1 211 ? -0.711 -5.972 20.731 1.00 85.56 211 GLY A O 1
ATOM 1545 N N . LYS A 1 212 ? -2.232 -6.990 22.036 1.00 86.38 212 LYS A N 1
ATOM 1546 C CA . LYS A 1 212 ? -2.339 -8.187 21.202 1.00 86.38 212 LYS A CA 1
ATOM 1547 C C . LYS A 1 212 ? -2.931 -7.895 19.826 1.00 86.38 212 LYS A C 1
ATOM 1549 O O . LYS A 1 212 ? -2.419 -8.417 18.836 1.00 86.38 212 LYS A O 1
ATOM 1554 N N . LEU A 1 213 ? -3.990 -7.086 19.737 1.00 90.31 213 LEU A N 1
ATOM 1555 C CA . LEU A 1 213 ? -4.598 -6.759 18.445 1.00 90.31 213 LEU A CA 1
ATOM 1556 C C . LEU A 1 213 ? -3.647 -5.931 17.573 1.00 90.31 213 LEU A C 1
ATOM 1558 O O . LEU A 1 213 ? -3.553 -6.197 16.379 1.00 90.31 213 LEU A O 1
ATOM 1562 N N . VAL A 1 214 ? -2.891 -4.999 18.165 1.00 91.25 214 VAL A N 1
ATOM 1563 C CA . VAL A 1 214 ? -1.814 -4.273 17.469 1.00 91.25 214 VAL A CA 1
ATOM 1564 C C . VAL A 1 214 ? -0.767 -5.253 16.937 1.00 91.25 214 VAL A C 1
ATOM 1566 O O . VAL A 1 214 ? -0.495 -5.253 15.738 1.00 91.25 214 VAL A O 1
ATOM 1569 N N . GLY A 1 215 ? -0.235 -6.138 17.788 1.00 91.94 215 GLY A N 1
ATOM 1570 C CA . GLY A 1 215 ? 0.753 -7.138 17.371 1.00 91.94 215 GLY A CA 1
ATOM 1571 C C . GLY A 1 215 ? 0.237 -8.063 16.264 1.00 91.94 215 GLY A C 1
ATOM 1572 O O . GLY A 1 215 ? 0.923 -8.290 15.271 1.00 91.94 215 GLY A O 1
ATOM 1573 N N . THR A 1 216 ? -1.010 -8.527 16.379 1.00 92.56 216 THR A N 1
ATOM 1574 C CA . THR A 1 216 ? -1.656 -9.389 15.373 1.00 92.56 216 THR A CA 1
ATOM 1575 C C . THR A 1 216 ? -1.859 -8.648 14.051 1.00 92.56 216 THR A C 1
ATOM 1577 O O . THR A 1 216 ? -1.576 -9.198 12.991 1.00 92.56 216 THR A O 1
ATOM 1580 N N . ALA A 1 217 ? -2.296 -7.386 14.085 1.00 93.25 217 ALA A N 1
ATOM 1581 C CA . ALA A 1 217 ? -2.456 -6.570 12.883 1.00 93.25 217 ALA A CA 1
ATOM 1582 C C . ALA A 1 217 ? -1.114 -6.308 12.174 1.00 93.25 217 ALA A C 1
ATOM 1584 O O . ALA A 1 217 ? -1.068 -6.294 10.943 1.00 93.25 217 ALA A O 1
ATOM 1585 N N . HIS A 1 218 ? -0.021 -6.141 12.926 1.00 93.88 218 HIS A N 1
ATOM 1586 C CA . HIS A 1 218 ? 1.328 -6.044 12.362 1.00 93.88 218 HIS A CA 1
ATOM 1587 C C . HIS A 1 218 ? 1.814 -7.370 11.775 1.00 93.88 218 HIS A C 1
ATOM 1589 O O . HIS A 1 218 ? 2.345 -7.371 10.669 1.00 93.88 218 HIS A O 1
ATOM 1595 N N . PHE A 1 219 ? 1.584 -8.495 12.457 1.00 95.88 219 PHE A N 1
ATOM 1596 C CA . PHE A 1 219 ? 1.890 -9.820 11.914 1.00 95.88 219 PHE A CA 1
ATOM 1597 C C . PHE A 1 219 ? 1.164 -10.058 10.584 1.00 95.88 219 PHE A C 1
ATOM 1599 O O . PHE A 1 219 ? 1.785 -10.429 9.593 1.00 95.88 219 PHE A O 1
ATOM 1606 N N . VAL A 1 220 ? -0.139 -9.769 10.542 1.00 96.44 220 VAL A N 1
ATOM 1607 C CA . VAL A 1 220 ? -0.964 -9.899 9.336 1.00 96.44 220 VAL A CA 1
ATOM 1608 C C . VAL A 1 220 ? -0.499 -8.957 8.225 1.00 96.44 220 VAL A C 1
ATOM 1610 O O . VAL A 1 220 ? -0.491 -9.348 7.063 1.00 96.44 220 VAL A O 1
ATOM 1613 N N . TRP A 1 221 ? -0.064 -7.741 8.559 1.00 96.38 221 TRP A N 1
ATOM 1614 C CA . TRP A 1 221 ? 0.544 -6.834 7.586 1.00 96.38 221 TRP A CA 1
ATOM 1615 C C . TRP A 1 221 ? 1.829 -7.416 6.985 1.00 96.38 221 TRP A C 1
ATOM 1617 O O . TRP A 1 221 ? 1.955 -7.469 5.766 1.00 96.38 221 TRP A O 1
ATOM 1627 N N . SER A 1 222 ? 2.748 -7.918 7.812 1.00 97.31 222 SER A N 1
ATOM 1628 C CA . SER A 1 222 ? 3.986 -8.542 7.331 1.00 97.31 222 SER A CA 1
ATOM 1629 C C . SER A 1 222 ? 3.710 -9.789 6.488 1.00 97.31 222 SER A C 1
ATOM 1631 O O . SER A 1 222 ? 4.312 -9.964 5.431 1.00 97.31 222 SER A O 1
ATOM 1633 N N . ALA A 1 223 ? 2.762 -10.629 6.912 1.00 97.94 223 ALA A N 1
ATOM 1634 C CA . ALA A 1 223 ? 2.328 -11.795 6.149 1.00 97.94 223 ALA A CA 1
ATOM 1635 C C . ALA A 1 223 ? 1.712 -11.391 4.802 1.00 97.94 223 ALA A C 1
ATOM 1637 O O . ALA A 1 223 ? 1.991 -12.029 3.789 1.00 97.94 223 ALA A O 1
ATOM 1638 N N . GLY A 1 224 ? 0.918 -10.316 4.771 1.00 97.94 224 GLY A N 1
ATOM 1639 C CA . GLY A 1 224 ? 0.362 -9.753 3.543 1.00 97.94 224 GLY A CA 1
ATOM 1640 C C . GLY A 1 224 ? 1.453 -9.252 2.601 1.00 97.94 224 GLY A C 1
ATOM 1641 O O . GLY A 1 224 ? 1.468 -9.634 1.437 1.00 97.94 224 GLY A O 1
ATOM 1642 N N . MET A 1 225 ? 2.425 -8.490 3.114 1.00 97.75 225 MET A N 1
ATOM 1643 C CA . MET A 1 225 ? 3.571 -8.017 2.329 1.00 97.75 225 MET A CA 1
ATOM 1644 C C . MET A 1 225 ? 4.346 -9.188 1.723 1.00 97.75 225 MET A C 1
ATOM 1646 O O . MET A 1 225 ? 4.632 -9.177 0.529 1.00 97.75 225 MET A O 1
ATOM 1650 N N . LEU A 1 226 ? 4.656 -10.214 2.521 1.00 97.81 226 LEU A N 1
ATOM 1651 C CA . LEU A 1 226 ? 5.367 -11.404 2.056 1.00 97.81 226 LEU A CA 1
ATOM 1652 C C . LEU A 1 226 ? 4.568 -12.160 0.987 1.00 97.81 226 LEU A C 1
ATOM 1654 O O . LEU A 1 226 ? 5.106 -12.472 -0.073 1.00 97.81 226 LEU A O 1
ATOM 1658 N N . THR A 1 227 ? 3.281 -12.412 1.250 1.00 97.69 227 THR A N 1
ATOM 1659 C CA . THR A 1 227 ? 2.382 -13.111 0.316 1.00 97.69 227 THR A CA 1
ATOM 1660 C C . THR A 1 227 ? 2.275 -12.347 -0.999 1.00 97.69 227 THR A C 1
ATOM 1662 O O . THR A 1 227 ? 2.374 -12.940 -2.066 1.00 97.69 227 THR A O 1
ATOM 1665 N N . GLY A 1 228 ? 2.113 -11.026 -0.922 1.00 97.38 228 GLY A N 1
ATOM 1666 C CA . GLY A 1 228 ? 2.032 -10.138 -2.071 1.00 97.38 228 GLY A CA 1
ATOM 1667 C C . GLY A 1 228 ? 3.300 -10.123 -2.910 1.00 97.38 228 GLY A C 1
ATOM 1668 O O . GLY A 1 228 ? 3.225 -10.277 -4.122 1.00 97.38 228 GLY A O 1
ATOM 1669 N N . ASN A 1 229 ? 4.467 -9.984 -2.278 1.00 96.31 229 ASN A N 1
ATOM 1670 C CA . ASN A 1 229 ? 5.746 -9.986 -2.989 1.00 96.31 229 ASN A CA 1
ATOM 1671 C C . ASN A 1 229 ? 5.990 -11.334 -3.685 1.00 96.31 229 ASN A C 1
ATOM 1673 O O . ASN A 1 229 ? 6.221 -11.372 -4.889 1.00 96.31 229 ASN A O 1
ATOM 1677 N N . LEU A 1 230 ? 5.889 -12.450 -2.954 1.00 96.88 230 LEU A N 1
ATOM 1678 C CA . LEU A 1 230 ? 6.130 -13.779 -3.526 1.00 96.88 230 LEU A CA 1
ATOM 1679 C C . LEU A 1 230 ? 5.086 -14.144 -4.588 1.00 96.88 230 LEU A C 1
ATOM 1681 O O . LEU A 1 230 ? 5.438 -14.591 -5.676 1.00 96.88 230 LEU A O 1
ATOM 1685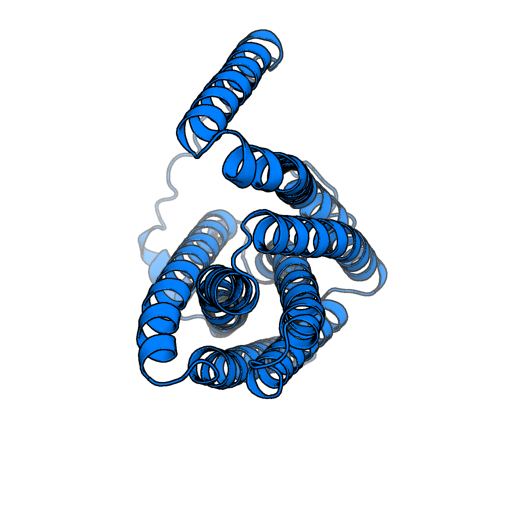 N N . GLY A 1 231 ? 3.806 -13.917 -4.289 1.00 96.75 231 GLY A N 1
ATOM 1686 C CA . GLY A 1 231 ? 2.707 -14.189 -5.210 1.00 96.75 231 GLY A CA 1
ATOM 1687 C C . GLY A 1 231 ? 2.755 -13.296 -6.446 1.00 96.75 231 GLY A C 1
ATOM 1688 O O . GLY A 1 231 ? 2.594 -13.787 -7.554 1.00 96.75 231 GLY A O 1
ATOM 1689 N N . GLY A 1 232 ? 3.041 -12.004 -6.282 1.00 96.44 232 GLY A N 1
ATOM 1690 C CA . GLY A 1 232 ? 3.189 -11.058 -7.387 1.00 96.44 232 GLY A CA 1
ATOM 1691 C C . GLY A 1 232 ? 4.359 -11.409 -8.304 1.00 96.44 232 GLY A C 1
ATOM 1692 O O . GLY A 1 232 ? 4.199 -11.378 -9.520 1.00 96.44 232 GLY A O 1
ATOM 1693 N N . GLY A 1 233 ? 5.500 -11.808 -7.732 1.00 94.69 233 GLY A N 1
ATOM 1694 C CA . GLY A 1 233 ? 6.649 -12.297 -8.496 1.00 94.69 233 GLY A CA 1
ATOM 1695 C C . GLY A 1 233 ? 6.347 -13.580 -9.273 1.00 94.69 233 GLY A C 1
ATOM 1696 O O . GLY A 1 233 ? 6.737 -13.704 -10.423 1.00 94.69 233 GLY A O 1
ATOM 1697 N N . TRP A 1 234 ? 5.592 -14.510 -8.691 1.00 96.50 234 TRP A N 1
ATOM 1698 C CA . TRP A 1 234 ? 5.182 -15.723 -9.402 1.00 96.50 234 TRP A CA 1
ATOM 1699 C C . TRP A 1 234 ? 4.153 -15.447 -10.513 1.00 96.50 234 TRP A C 1
ATOM 1701 O O . TRP A 1 234 ? 4.243 -16.007 -11.602 1.00 96.50 234 TRP A O 1
ATOM 1711 N N . LEU A 1 235 ? 3.185 -14.560 -10.264 1.00 96.38 235 LEU A N 1
ATOM 1712 C CA . LEU A 1 235 ? 2.131 -14.221 -11.226 1.00 96.38 235 LEU A CA 1
ATOM 1713 C C . LEU A 1 235 ? 2.650 -13.409 -12.416 1.00 96.38 235 LEU A C 1
ATOM 1715 O O . LEU A 1 235 ? 2.161 -13.597 -13.528 1.00 96.38 235 LEU A O 1
ATOM 1719 N N . VAL A 1 236 ? 3.629 -12.522 -12.202 1.00 95.81 236 VAL A N 1
ATOM 1720 C CA . VAL A 1 236 ? 4.174 -11.680 -13.281 1.00 95.81 236 VAL A CA 1
ATOM 1721 C C . VAL A 1 236 ? 4.916 -12.504 -14.340 1.00 95.81 236 VAL A C 1
ATOM 1723 O O . VAL A 1 236 ? 4.990 -12.082 -15.493 1.00 95.81 236 VAL A O 1
ATOM 1726 N N . ASP A 1 237 ? 5.429 -13.683 -13.972 1.00 93.81 237 ASP A N 1
ATOM 1727 C CA . ASP A 1 237 ? 6.064 -14.617 -14.910 1.00 93.81 237 ASP A CA 1
ATOM 1728 C C . ASP A 1 237 ? 5.051 -15.247 -15.879 1.00 93.81 237 ASP A C 1
ATOM 1730 O O . ASP A 1 237 ? 5.421 -15.652 -16.980 1.00 93.81 237 ASP A O 1
ATOM 1734 N N . TRP A 1 238 ? 3.773 -15.320 -15.492 1.00 93.81 238 TRP A N 1
ATOM 1735 C CA . TRP A 1 238 ? 2.700 -15.836 -16.344 1.00 93.81 238 TRP A CA 1
ATOM 1736 C C . TRP A 1 238 ? 2.181 -14.740 -17.266 1.00 93.81 238 TRP A C 1
ATOM 1738 O O . TRP A 1 238 ? 2.113 -14.925 -18.481 1.00 93.81 238 TRP A O 1
ATOM 1748 N N . SER A 1 239 ? 1.834 -13.588 -16.690 1.00 94.69 239 SER A N 1
ATOM 1749 C CA . SER A 1 239 ? 1.576 -12.372 -17.452 1.00 94.69 239 SER A CA 1
ATOM 1750 C C . SER A 1 239 ? 1.729 -11.115 -16.580 1.00 94.69 239 SER A C 1
ATOM 1752 O O . SER A 1 239 ? 1.454 -11.154 -15.377 1.00 94.69 239 SER A O 1
ATOM 1754 N N . PRO A 1 240 ? 2.141 -9.966 -17.155 1.00 94.19 240 PRO A N 1
ATOM 1755 C CA . PRO A 1 240 ? 2.384 -8.746 -16.380 1.00 94.19 240 PRO A CA 1
ATOM 1756 C C . PRO A 1 240 ? 1.161 -8.178 -15.640 1.00 94.19 240 PRO A C 1
ATOM 1758 O O . PRO A 1 240 ? 1.318 -7.433 -14.677 1.00 94.19 240 PRO A O 1
ATOM 1761 N N . ASP A 1 241 ? -0.044 -8.500 -16.102 1.00 96.19 241 ASP A N 1
ATOM 1762 C CA . ASP A 1 241 ? -1.338 -8.004 -15.628 1.00 96.19 241 ASP A CA 1
ATOM 1763 C C . ASP A 1 241 ? -1.973 -8.865 -14.519 1.00 96.19 241 ASP A C 1
ATOM 1765 O O . ASP A 1 241 ? -2.718 -8.347 -13.681 1.00 96.19 241 ASP A O 1
ATOM 1769 N N . MET A 1 242 ? -1.643 -10.160 -14.451 1.00 96.69 242 MET A N 1
ATOM 1770 C CA . MET A 1 242 ? -2.202 -11.105 -13.471 1.00 96.69 242 MET A CA 1
ATOM 1771 C C . MET A 1 242 ? -2.042 -10.686 -11.998 1.00 96.69 242 MET A C 1
ATOM 1773 O O . MET A 1 242 ? -3.027 -10.795 -11.254 1.00 96.69 242 MET A O 1
ATOM 1777 N N . PRO A 1 243 ? -0.880 -10.160 -11.542 1.00 97.44 243 PRO A N 1
ATOM 1778 C CA . PRO A 1 243 ? -0.738 -9.660 -10.172 1.00 97.44 243 PRO A CA 1
ATOM 1779 C C . PRO A 1 243 ? -1.789 -8.604 -9.810 1.00 97.44 243 PRO A C 1
ATOM 1781 O O . PRO A 1 243 ? -2.269 -8.555 -8.676 1.00 97.44 243 PRO A O 1
ATOM 1784 N N . PHE A 1 244 ? -2.173 -7.769 -10.778 1.00 97.81 244 PHE A N 1
ATOM 1785 C CA . PHE A 1 244 ? -3.100 -6.663 -10.571 1.00 97.81 244 PHE A CA 1
ATOM 1786 C C . PHE A 1 244 ? -4.560 -7.119 -10.598 1.00 97.81 244 PHE A C 1
ATOM 1788 O O . PHE A 1 244 ? -5.341 -6.661 -9.766 1.00 97.81 244 PHE A O 1
ATOM 1795 N N . TYR A 1 245 ? -4.931 -8.077 -11.456 1.00 97.62 245 TYR A N 1
ATOM 1796 C CA . TYR A 1 245 ? -6.267 -8.685 -11.406 1.00 97.62 245 TYR A CA 1
ATOM 1797 C C . TYR A 1 245 ? -6.519 -9.404 -10.078 1.00 97.62 245 TYR A C 1
ATOM 1799 O O . TYR A 1 245 ? -7.553 -9.184 -9.442 1.00 97.62 245 TYR A O 1
ATOM 1807 N N . MET A 1 246 ? -5.558 -10.211 -9.613 1.00 97.56 246 MET A N 1
ATOM 1808 C CA . MET A 1 246 ? -5.658 -10.860 -8.301 1.00 97.56 246 MET A CA 1
ATOM 1809 C C . MET A 1 246 ? -5.680 -9.840 -7.160 1.00 97.56 246 MET A C 1
ATOM 1811 O O . MET A 1 246 ? -6.487 -9.962 -6.236 1.00 97.56 246 MET A O 1
ATOM 1815 N N . GLY A 1 247 ? -4.860 -8.792 -7.261 1.00 97.06 247 GLY A N 1
ATOM 1816 C CA . GLY A 1 247 ? -4.903 -7.651 -6.354 1.00 97.06 247 GLY A CA 1
ATOM 1817 C C . GLY A 1 247 ? -6.283 -6.996 -6.289 1.00 97.06 247 GLY A C 1
ATOM 1818 O O . GLY A 1 247 ? -6.794 -6.761 -5.199 1.00 97.06 247 GLY A O 1
ATOM 1819 N N . GLY A 1 248 ? -6.938 -6.793 -7.434 1.00 97.88 248 GLY A N 1
ATOM 1820 C CA . GLY A 1 248 ? -8.290 -6.240 -7.513 1.00 97.88 248 GLY A CA 1
ATOM 1821 C C . GLY A 1 248 ? -9.325 -7.096 -6.784 1.00 97.88 248 GLY A C 1
ATOM 1822 O O . GLY A 1 248 ? -10.147 -6.558 -6.043 1.00 97.88 248 GLY A O 1
ATOM 1823 N N . VAL A 1 249 ? -9.247 -8.425 -6.910 1.00 98.19 249 VAL A N 1
ATOM 1824 C CA . VAL A 1 249 ? -10.109 -9.352 -6.152 1.00 98.19 249 VAL A CA 1
ATOM 1825 C C . VAL A 1 249 ? -9.870 -9.216 -4.645 1.00 98.19 249 VAL A C 1
ATOM 1827 O O . VAL A 1 249 ? -10.829 -9.141 -3.873 1.00 98.19 249 VAL A O 1
ATOM 1830 N N . PHE A 1 250 ? -8.609 -9.136 -4.210 1.00 98.00 250 PHE A N 1
ATOM 1831 C CA . PHE A 1 250 ? -8.273 -8.948 -2.797 1.00 98.00 250 PHE A CA 1
ATOM 1832 C C . PHE A 1 250 ? -8.754 -7.597 -2.260 1.00 98.00 250 PHE A C 1
ATOM 1834 O O . PHE A 1 250 ? -9.384 -7.549 -1.204 1.00 98.00 250 PHE A O 1
ATOM 1841 N N . CYS A 1 251 ? -8.530 -6.506 -2.988 1.00 97.94 251 CYS A N 1
ATOM 1842 C CA . CYS A 1 251 ? -8.987 -5.174 -2.600 1.00 97.94 251 CYS A CA 1
ATOM 1843 C C . CYS A 1 251 ? -10.518 -5.085 -2.548 1.00 97.94 251 CYS A C 1
ATOM 1845 O O . CYS A 1 251 ? -11.062 -4.526 -1.594 1.00 97.94 251 CYS A O 1
ATOM 1847 N N . LEU A 1 252 ? -11.224 -5.715 -3.493 1.00 98.25 252 LEU A N 1
ATOM 1848 C CA . LEU A 1 252 ? -12.683 -5.796 -3.463 1.00 98.25 252 LEU A CA 1
ATOM 1849 C C . LEU A 1 252 ? -13.172 -6.571 -2.232 1.00 98.25 252 LEU A C 1
ATOM 1851 O O . LEU A 1 252 ? -14.081 -6.122 -1.532 1.00 98.25 252 LEU A O 1
ATOM 1855 N N . ALA A 1 253 ? -12.543 -7.705 -1.919 1.00 97.94 253 ALA A N 1
ATOM 1856 C CA . ALA A 1 253 ? -12.846 -8.462 -0.709 1.00 97.94 253 ALA A CA 1
ATOM 1857 C C . ALA A 1 253 ? -12.567 -7.642 0.567 1.00 97.94 253 ALA A C 1
ATOM 1859 O O . ALA A 1 253 ? -13.366 -7.670 1.503 1.00 97.94 253 ALA A O 1
ATOM 1860 N N . ALA A 1 254 ? -11.502 -6.837 0.590 1.00 97.12 254 ALA A N 1
ATOM 1861 C CA . ALA A 1 254 ? -11.208 -5.925 1.693 1.00 97.12 254 ALA A CA 1
ATOM 1862 C C . ALA A 1 254 ? -12.276 -4.836 1.853 1.00 97.12 254 ALA A C 1
ATOM 1864 O O . ALA A 1 254 ? -12.689 -4.530 2.975 1.00 97.12 254 ALA A O 1
ATOM 1865 N N . TRP A 1 255 ? -12.756 -4.277 0.739 1.00 97.69 255 TRP A N 1
ATOM 1866 C CA . TRP A 1 255 ? -13.856 -3.318 0.735 1.00 97.69 255 TRP A CA 1
ATOM 1867 C C . TRP A 1 255 ? -15.135 -3.942 1.308 1.00 97.69 255 TRP A C 1
ATOM 1869 O O . TRP A 1 255 ? -15.778 -3.342 2.171 1.00 97.69 255 TRP A O 1
ATOM 1879 N N . LEU A 1 256 ? -15.453 -5.186 0.928 1.00 97.44 256 LEU A N 1
ATOM 1880 C CA . LEU A 1 256 ? -16.570 -5.947 1.500 1.00 97.44 256 LEU A CA 1
ATOM 1881 C C . LEU A 1 256 ? -16.387 -6.202 3.004 1.00 97.44 256 LEU A C 1
ATOM 1883 O O . LEU A 1 256 ? -17.352 -6.078 3.764 1.00 97.44 256 LEU A O 1
ATOM 1887 N N . CYS A 1 257 ? -15.165 -6.498 3.464 1.00 96.12 257 CYS A N 1
ATOM 1888 C CA . CYS A 1 257 ? -14.868 -6.604 4.894 1.00 96.12 257 CYS A CA 1
ATOM 1889 C C . CYS A 1 257 ? -15.120 -5.276 5.625 1.00 96.12 257 CYS A C 1
ATOM 1891 O O . CYS A 1 257 ? -15.759 -5.267 6.680 1.00 96.12 257 CYS A O 1
ATOM 1893 N N . GLY A 1 258 ? -14.671 -4.158 5.045 1.00 95.00 258 GLY A N 1
ATOM 1894 C CA . GLY A 1 258 ? -14.929 -2.804 5.540 1.00 95.00 258 GLY A CA 1
ATOM 1895 C C . GLY A 1 258 ? -16.418 -2.499 5.647 1.00 95.00 258 GLY A C 1
ATOM 1896 O O . GLY A 1 258 ? -16.887 -2.041 6.690 1.00 95.00 258 GLY A O 1
ATOM 1897 N N . PHE A 1 259 ? -17.175 -2.818 4.599 1.00 95.19 259 PHE A N 1
ATOM 1898 C CA . PHE A 1 259 ? -18.617 -2.611 4.554 1.00 95.19 259 PHE A CA 1
ATOM 1899 C C . PHE A 1 259 ? -19.356 -3.468 5.589 1.00 95.19 259 PHE A C 1
ATOM 1901 O O . PHE A 1 259 ? -20.223 -2.972 6.309 1.00 95.19 259 PHE A O 1
ATOM 1908 N N . GLY A 1 260 ? -18.986 -4.746 5.716 1.00 93.12 260 GLY A N 1
ATOM 1909 C CA . GLY A 1 260 ? -19.560 -5.653 6.710 1.00 93.12 260 GLY A CA 1
ATOM 1910 C C . GLY A 1 260 ? -19.302 -5.193 8.145 1.00 93.12 260 GLY A C 1
ATOM 1911 O O . GLY A 1 260 ? -20.198 -5.269 8.989 1.00 93.12 260 GLY A O 1
ATOM 1912 N N . LEU A 1 261 ? -18.103 -4.670 8.413 1.00 92.38 261 LEU A N 1
ATOM 1913 C CA . LEU A 1 261 ? -17.736 -4.143 9.724 1.00 92.38 261 LEU A CA 1
ATOM 1914 C C . LEU A 1 261 ? -18.470 -2.832 10.044 1.00 92.38 261 LEU A C 1
ATOM 1916 O O . LEU A 1 261 ? -18.920 -2.650 11.174 1.00 92.38 261 LEU A O 1
ATOM 1920 N N . TRP A 1 262 ? -18.640 -1.953 9.052 1.00 93.25 262 TRP A N 1
ATOM 1921 C CA . TRP A 1 262 ? -19.440 -0.733 9.179 1.00 93.25 262 TRP A CA 1
ATOM 1922 C C . TRP A 1 262 ? -20.908 -1.049 9.485 1.00 93.25 262 TRP A C 1
ATOM 1924 O O . TRP A 1 262 ? -21.456 -0.541 10.465 1.00 93.25 262 TRP A O 1
ATOM 1934 N N . LYS A 1 263 ? -21.532 -1.940 8.701 1.00 89.62 263 LYS A N 1
ATOM 1935 C CA . LYS A 1 263 ? -22.945 -2.308 8.863 1.00 89.62 263 LYS A CA 1
ATOM 1936 C C . LYS A 1 263 ? -23.227 -2.916 10.236 1.00 89.62 263 LYS A C 1
ATOM 1938 O O . LYS A 1 263 ? -24.200 -2.532 10.870 1.00 89.62 263 LYS A O 1
ATOM 1943 N N . GLY A 1 264 ? -22.357 -3.807 10.718 1.00 81.06 264 GLY A N 1
ATOM 1944 C CA . GLY A 1 264 ? -22.508 -4.440 12.034 1.00 81.06 264 GLY A CA 1
ATOM 1945 C C . GLY A 1 264 ? -22.330 -3.501 13.233 1.00 81.06 264 GLY A C 1
ATOM 1946 O O . GLY A 1 264 ? -22.502 -3.943 14.362 1.00 81.06 264 GLY A O 1
ATOM 1947 N N . ARG A 1 265 ? -21.949 -2.236 13.008 1.00 73.94 265 ARG A N 1
ATOM 1948 C CA . ARG A 1 265 ? -21.828 -1.196 14.044 1.00 73.94 265 ARG A CA 1
ATOM 1949 C C . ARG A 1 265 ? -22.831 -0.051 13.892 1.00 73.94 265 ARG A C 1
ATOM 1951 O O . ARG A 1 265 ? -22.906 0.788 14.784 1.00 73.94 265 ARG A O 1
ATOM 1958 N N . ALA A 1 266 ? -23.528 0.023 12.759 1.00 59.53 266 ALA A N 1
ATOM 1959 C CA . ALA A 1 266 ? -24.608 0.981 12.519 1.00 59.53 266 ALA A CA 1
ATOM 1960 C C . ALA A 1 266 ? -25.975 0.466 13.016 1.00 59.53 266 ALA A C 1
ATOM 1962 O O . ALA A 1 266 ? -26.911 1.252 13.130 1.00 59.53 266 ALA A O 1
ATOM 1963 N N . THR A 1 267 ? -26.070 -0.837 13.293 1.00 44.53 267 THR A N 1
ATOM 1964 C CA . THR A 1 267 ? -27.167 -1.514 14.004 1.00 44.53 267 THR A CA 1
ATOM 1965 C C . THR A 1 267 ? -26.844 -1.645 15.481 1.00 44.53 267 THR A C 1
ATOM 1967 O O . THR A 1 267 ? -27.755 -1.423 16.301 1.00 44.53 267 THR A O 1
#

Foldseek 3Di:
DPPDDLLQLLQVLLVVVLVVLLVLLVLLQPQFVCCVPVNVVSSVVVVVVVVVVVVVCCVVPPDDDDDDPDDDPDPVVVVQVCLCVDLLLVLLLLLLQLLLLLVLLLVALLLVLLCVLPVGSNLSSNLSSLLSVLLSVLSNVLSNCCSPVNNLVQLLVLLVLLLVLLVQCLVCVNPSVSSSVSSSSNSNSSSSNSSCSLVSLVVSDDPSCSVVSVVVSVVSSVVSSVNNNVVSVVQVVVPSNRSSVSSSVSSVSSSVSSVVSVVVVVD

Radius of gyration: 19.96 Å; Cα contacts (8 Å, |Δi|>4): 351; chains: 1; bounding box: 56×34×56 Å

Nearest PDB structures (foldseek):
  6hcl-assembly1_A  TM=6.322E-01  e=1.339E-05  Syntrophobacter fumaroxidans MPOB
  6zgt-assembly1_A  TM=6.342E-01  e=2.493E-05  Syntrophobacter fumaroxidans MPOB
  6zgr-assembly2_B  TM=6.530E-01  e=6.061E-05  Syntrophobacter fumaroxidans MPOB
  6hcl-assembly2_B  TM=6.480E-01  e=6.625E-05  Syntrophobacter fumaroxidans MPOB
  6g9x-assembly2_B  TM=6.427E-01  e=1.474E-04  Syntrophobacter fumaroxidans MPOB

Sequence (267 aa):
MRAVGPKLIGTASAGYFLGNTLGTSLGNLISGPIADQQGYAALGSLALAGSGILVLGGLIGLPHVQGSPAQSPSPDAEKSTRLIWRRDVLLLLGIRYLPTCYWGAVTLVLPVLIYRATGSNTAVTTFSALSLGIAACFQLLTGRICDRHGRWGPILIAAAIETISAIGLALWHNSVTGLYIWGIVAAASAWSLSTTMPGLIQLIAKEEEKGKLVGTAHFVWSAGMLTGNLGGGWLVDWSPDMPFYMGGVFCLAAWLCGFGLWKGRAT

pLDDT: mean 89.21, std 12.02, range [34.72, 98.44]